Protein AF-A0A975SYC5-F1 (afdb_monomer)

pLDDT: mean 71.33, std 22.9, range [28.77, 97.5]

Sequence (178 aa):
MTTTADPGFEPDTDVSGLRDLDRSAVLDAVVTARRTADRQEARLLAAAVAWVDLHPVTEQTPAAVFGAGTRPGPLGHGLALDGEVPLAGPGTPGIAQYAVEELAAALDLSFAAGLRLVGEAVELCFRLPRLWRWSKTAGCRPGRPARSPAPPPDWAPCRWRSWTGTSRWPADTTGFRR

Mean predicted aligned error: 13.83 Å

Structure (mmCIF, N/CA/C/O backbone):
data_AF-A0A975SYC5-F1
#
_entry.id   AF-A0A975SYC5-F1
#
loop_
_atom_site.group_PDB
_atom_site.id
_atom_site.type_symbol
_atom_site.label_atom_id
_atom_site.label_alt_id
_atom_site.label_comp_id
_atom_site.label_asym_id
_atom_site.label_entity_id
_atom_site.label_seq_id
_atom_site.pdbx_PDB_ins_code
_atom_site.Cartn_x
_atom_site.Cartn_y
_atom_site.Cartn_z
_atom_site.occupancy
_atom_site.B_iso_or_equiv
_atom_site.auth_seq_id
_atom_site.auth_comp_id
_atom_site.auth_asym_id
_atom_site.auth_atom_id
_atom_site.pdbx_PDB_model_num
ATOM 1 N N . MET A 1 1 ? -23.466 20.603 -22.525 1.00 48.09 1 MET A N 1
ATOM 2 C CA . MET A 1 1 ? -22.387 19.788 -21.933 1.00 48.09 1 MET A CA 1
ATOM 3 C C . MET A 1 1 ? -22.833 19.484 -20.514 1.00 48.09 1 MET A C 1
ATOM 5 O O . MET A 1 1 ? -22.811 20.371 -19.674 1.00 48.09 1 MET A O 1
ATOM 9 N N . THR A 1 2 ? -23.462 18.329 -20.318 1.00 43.09 2 THR A N 1
ATOM 10 C CA . THR A 1 2 ? -24.243 18.027 -19.112 1.00 43.09 2 THR A CA 1
ATOM 11 C C . THR A 1 2 ? -23.301 17.517 -18.026 1.00 43.09 2 THR A C 1
ATOM 13 O O . THR A 1 2 ? -22.769 16.417 -18.143 1.00 43.09 2 THR A O 1
ATOM 16 N N . THR A 1 3 ? -23.064 18.340 -17.004 1.00 47.50 3 THR A N 1
ATOM 17 C CA . THR A 1 3 ? -22.370 17.955 -15.770 1.00 47.50 3 THR A CA 1
ATOM 18 C C . THR A 1 3 ? -23.145 16.820 -15.110 1.00 47.50 3 THR A C 1
ATOM 20 O O . THR A 1 3 ? -24.261 17.015 -14.633 1.00 47.50 3 THR A O 1
ATOM 23 N N . THR A 1 4 ? -22.564 15.623 -15.125 1.00 53.81 4 THR A N 1
ATOM 24 C CA . THR A 1 4 ? -22.998 14.517 -14.271 1.00 53.81 4 THR A CA 1
ATOM 25 C C . THR A 1 4 ? -22.516 14.846 -12.867 1.00 53.81 4 THR A C 1
ATOM 27 O O . THR A 1 4 ? -21.316 14.996 -12.652 1.00 53.81 4 THR A O 1
ATOM 30 N N . ALA A 1 5 ? -23.458 15.049 -11.947 1.00 48.75 5 ALA A N 1
ATOM 31 C CA . ALA A 1 5 ? -23.166 15.202 -10.533 1.00 48.75 5 ALA A CA 1
ATOM 32 C C . ALA A 1 5 ? -22.498 13.916 -10.028 1.00 48.75 5 ALA A C 1
ATOM 34 O O . ALA A 1 5 ? -23.054 12.828 -10.178 1.00 48.75 5 ALA A O 1
ATOM 35 N N . ASP A 1 6 ? -21.299 14.065 -9.475 1.00 52.50 6 ASP A N 1
ATOM 36 C CA . ASP A 1 6 ? -20.604 13.023 -8.730 1.00 52.50 6 ASP A CA 1
ATOM 37 C C . ASP A 1 6 ? -21.474 12.650 -7.514 1.00 52.50 6 ASP A C 1
ATOM 39 O O . ASP A 1 6 ? -21.865 13.555 -6.764 1.00 52.50 6 ASP A O 1
ATOM 43 N N . PRO A 1 7 ? -21.890 11.381 -7.334 1.00 48.88 7 PRO A N 1
ATOM 44 C CA . PRO A 1 7 ? -22.619 10.986 -6.140 1.00 48.88 7 PRO A CA 1
ATOM 45 C C . PRO A 1 7 ? -21.679 11.170 -4.952 1.00 48.88 7 PRO A C 1
ATOM 47 O O . PRO A 1 7 ? -20.704 10.437 -4.804 1.00 48.88 7 PRO A O 1
ATOM 50 N N . GLY A 1 8 ? -21.964 12.192 -4.145 1.00 40.69 8 GLY A N 1
ATOM 51 C CA . GLY A 1 8 ? -21.164 12.568 -2.992 1.00 40.69 8 GLY A CA 1
ATOM 52 C C . GLY A 1 8 ? -20.755 11.345 -2.179 1.00 40.69 8 GLY A C 1
ATOM 53 O O . GLY A 1 8 ? -21.590 10.546 -1.759 1.00 40.69 8 GLY A O 1
ATOM 54 N N . PHE A 1 9 ? -19.449 11.212 -1.971 1.00 50.75 9 PHE A N 1
ATOM 55 C CA . PHE A 1 9 ? -18.891 10.385 -0.919 1.00 50.75 9 PHE A CA 1
ATOM 56 C C . PHE A 1 9 ? -19.413 10.945 0.408 1.00 50.75 9 PHE A C 1
ATOM 58 O O . PHE A 1 9 ? -18.844 11.889 0.949 1.00 50.75 9 PHE A O 1
ATOM 65 N N . GLU A 1 10 ? -20.542 10.436 0.901 1.00 45.94 10 GLU A N 1
ATOM 66 C CA . GLU A 1 10 ? -20.917 10.651 2.294 1.00 45.94 10 GLU A CA 1
ATOM 67 C C . GLU A 1 10 ? -19.973 9.787 3.131 1.00 45.94 10 GLU A C 1
ATOM 69 O O . GLU A 1 10 ? -20.032 8.556 3.039 1.00 45.94 10 GLU A O 1
ATOM 74 N N . PRO A 1 11 ? -19.039 10.383 3.893 1.00 55.59 11 PRO A N 1
ATOM 75 C CA . PRO A 1 11 ? -18.194 9.587 4.754 1.00 55.59 11 PRO A CA 1
ATOM 76 C C . PRO A 1 11 ? -19.094 8.936 5.808 1.00 55.59 11 PRO A C 1
ATOM 78 O O . PRO A 1 11 ? -19.774 9.626 6.568 1.00 55.59 11 PRO A O 1
ATOM 81 N N . ASP A 1 12 ? -19.079 7.602 5.851 1.00 58.16 12 ASP A N 1
ATOM 82 C CA . ASP A 1 12 ? -19.674 6.769 6.904 1.00 58.16 12 ASP A CA 1
ATOM 83 C C . ASP A 1 12 ? -18.887 6.960 8.216 1.00 58.16 12 ASP A C 1
ATOM 85 O O . ASP A 1 12 ? -18.182 6.087 8.720 1.00 58.16 12 ASP A O 1
ATOM 89 N N . THR A 1 13 ? -18.897 8.193 8.711 1.00 65.62 13 THR A N 1
ATOM 90 C CA . THR A 1 13 ? -18.245 8.647 9.935 1.00 65.62 13 THR A CA 1
ATOM 91 C C . THR A 1 13 ? -19.278 9.334 10.810 1.00 65.62 13 THR A C 1
ATOM 93 O O . THR A 1 13 ? -19.062 10.455 11.273 1.00 65.62 13 THR A O 1
ATOM 96 N N . ASP A 1 14 ? -20.422 8.689 11.041 1.00 71.88 14 ASP A N 1
ATOM 97 C CA . ASP A 1 14 ? -21.300 9.149 12.110 1.00 71.88 14 ASP A CA 1
ATOM 98 C C . ASP A 1 14 ? -20.658 8.826 13.467 1.00 71.88 14 ASP A C 1
ATOM 100 O O . ASP A 1 14 ? -20.726 7.719 13.999 1.00 71.88 14 ASP A O 1
ATOM 104 N N . VAL A 1 15 ? -19.972 9.826 14.012 1.00 77.00 15 VAL A N 1
ATOM 105 C CA . VAL A 1 15 ? -19.323 9.783 15.327 1.00 77.00 15 VAL A CA 1
ATOM 106 C C . VAL A 1 15 ? -20.244 10.268 16.448 1.00 77.00 15 VAL A C 1
ATOM 108 O O . VAL A 1 15 ? -19.851 10.243 17.616 1.00 77.00 15 VAL A O 1
ATOM 111 N N . SER A 1 16 ? -21.459 10.717 16.120 1.00 75.62 16 SER A N 1
ATOM 112 C CA . SER A 1 16 ? -22.377 11.384 17.052 1.00 75.62 16 SER A CA 1
ATOM 113 C C . SER A 1 16 ? -22.831 10.442 18.169 1.00 75.62 16 SER A C 1
ATOM 115 O O . SER A 1 16 ? -22.841 10.834 19.335 1.00 75.62 16 SER A O 1
ATOM 117 N N . GLY A 1 17 ? -23.080 9.169 17.840 1.00 81.00 17 GLY A N 1
ATOM 118 C CA . GLY A 1 17 ? -23.485 8.136 18.800 1.00 81.00 17 GLY A CA 1
ATOM 119 C C . GLY A 1 17 ? -22.399 7.702 19.793 1.00 81.00 17 GLY A C 1
ATOM 120 O O . GLY A 1 17 ? -22.707 7.025 20.768 1.00 81.00 17 GLY A O 1
ATOM 121 N N . LEU A 1 18 ? -21.130 8.095 19.605 1.00 88.06 18 LEU A N 1
ATOM 122 C CA . LEU A 1 18 ? -20.044 7.707 20.519 1.00 88.06 18 LEU A CA 1
ATOM 123 C C . LEU A 1 18 ? -20.141 8.391 21.888 1.00 88.06 18 LEU A C 1
ATOM 125 O O . LEU A 1 18 ? -19.624 7.856 22.867 1.00 88.06 18 LEU A O 1
ATOM 129 N N . ARG A 1 19 ? -20.769 9.574 21.966 1.00 87.31 19 ARG A N 1
ATOM 130 C CA . ARG A 1 19 ? -20.880 10.350 23.215 1.00 87.31 19 ARG A CA 1
ATOM 131 C C . ARG A 1 19 ? -21.875 9.753 24.211 1.00 87.31 19 ARG A C 1
ATOM 133 O O . ARG A 1 19 ? -21.747 10.024 25.401 1.00 87.31 19 ARG A O 1
ATOM 140 N N . ASP A 1 20 ? -22.801 8.931 23.726 1.00 91.50 20 ASP A N 1
ATOM 141 C CA . ASP A 1 20 ? -23.848 8.294 24.531 1.00 91.50 20 ASP A CA 1
ATOM 142 C C . ASP A 1 20 ? -23.430 6.905 25.053 1.00 91.50 20 ASP A C 1
ATOM 144 O O . ASP A 1 20 ? -24.138 6.292 25.853 1.00 91.50 20 ASP A O 1
ATOM 148 N N . LEU A 1 21 ? -22.271 6.400 24.615 1.00 92.56 21 LEU A N 1
ATOM 149 C CA . LEU A 1 21 ? -21.720 5.115 25.039 1.00 92.56 21 LEU A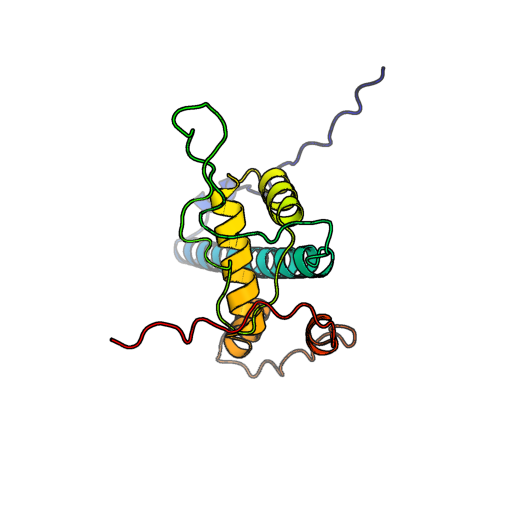 CA 1
ATOM 150 C C . LEU A 1 21 ? -21.055 5.202 26.419 1.00 92.56 21 LEU A C 1
ATOM 152 O O . LEU A 1 21 ? -20.458 6.211 26.798 1.00 92.56 21 LEU A O 1
ATOM 156 N N . ASP A 1 22 ? -21.078 4.090 27.156 1.00 94.88 22 ASP A N 1
ATOM 157 C CA . ASP A 1 22 ? -20.269 3.959 28.365 1.00 94.88 22 ASP A CA 1
ATOM 158 C C . ASP A 1 22 ? -18.761 3.852 28.050 1.00 94.88 22 ASP A C 1
ATOM 160 O O . ASP A 1 22 ? -18.332 3.636 26.913 1.00 94.88 22 ASP A O 1
ATOM 164 N N . ARG A 1 23 ? -17.921 3.975 29.086 1.00 95.50 23 ARG A N 1
ATOM 165 C CA . ARG A 1 23 ? -16.454 3.958 28.945 1.00 95.50 23 ARG A CA 1
ATOM 166 C C . ARG A 1 23 ? -15.925 2.688 28.267 1.00 95.50 23 ARG A C 1
ATOM 168 O O . ARG A 1 23 ? -14.968 2.779 27.500 1.00 95.50 23 ARG A O 1
ATOM 175 N N . SER A 1 24 ? -16.481 1.519 28.585 1.00 95.81 24 SER A N 1
ATOM 176 C CA . SER A 1 24 ? -16.013 0.253 28.012 1.00 95.81 24 SER A CA 1
ATOM 177 C C . SER A 1 24 ? -16.391 0.173 26.539 1.00 95.81 24 SER A C 1
ATOM 179 O O . SER A 1 24 ? -15.547 -0.147 25.705 1.00 95.81 24 SER A O 1
ATOM 181 N N . ALA A 1 25 ? -17.627 0.549 26.214 1.00 93.12 25 ALA A N 1
ATOM 182 C CA . ALA A 1 25 ? -18.134 0.573 24.852 1.00 93.12 25 ALA A CA 1
ATOM 183 C C . ALA A 1 25 ? -17.348 1.548 23.956 1.00 93.12 25 ALA A C 1
ATOM 185 O O . ALA A 1 25 ? -17.020 1.201 22.822 1.00 93.12 25 ALA A O 1
ATOM 186 N N . VAL A 1 26 ? -16.955 2.723 24.465 1.00 94.25 26 VAL A N 1
ATOM 187 C CA . VAL A 1 26 ? -16.074 3.651 23.728 1.00 94.25 26 VAL A CA 1
ATOM 188 C C . VAL A 1 26 ? -14.705 3.021 23.446 1.00 94.25 26 VAL A C 1
ATOM 190 O O . VAL A 1 26 ? -14.199 3.126 22.328 1.00 94.25 26 VAL A O 1
ATOM 193 N N . LEU A 1 27 ? -14.093 2.341 24.422 1.00 95.69 27 LEU A N 1
ATOM 194 C CA . LEU A 1 27 ? -12.804 1.670 24.209 1.00 95.69 27 LEU A CA 1
ATOM 195 C C . LEU A 1 27 ? -12.907 0.534 23.181 1.00 95.69 27 LEU A C 1
ATOM 197 O O . LEU A 1 27 ? -12.037 0.411 22.314 1.00 95.69 27 LEU A O 1
ATOM 201 N N . ASP A 1 28 ? -13.978 -0.255 23.228 1.00 93.88 28 ASP A N 1
ATOM 202 C CA . ASP A 1 28 ? -14.237 -1.310 22.247 1.00 93.88 28 ASP A CA 1
ATOM 203 C C . ASP A 1 28 ? -14.459 -0.739 20.839 1.00 93.88 28 ASP A C 1
ATOM 205 O O . ASP A 1 28 ? -13.937 -1.285 19.856 1.00 93.88 28 ASP A O 1
ATOM 209 N N . ALA A 1 29 ? -15.155 0.398 20.732 1.00 90.00 29 ALA A N 1
ATOM 210 C CA . ALA A 1 29 ? -15.334 1.123 19.478 1.00 90.00 29 ALA A CA 1
ATOM 211 C C . ALA A 1 29 ? -13.990 1.607 18.909 1.00 90.00 29 ALA A C 1
ATOM 213 O O . ALA A 1 29 ? -13.699 1.358 17.738 1.00 90.00 29 ALA A O 1
ATOM 214 N N . VAL A 1 30 ? -13.116 2.198 19.735 1.00 93.56 30 VAL A N 1
ATOM 215 C CA . VAL A 1 30 ? -11.769 2.640 19.319 1.00 93.56 30 VAL A CA 1
ATOM 216 C C . VAL A 1 30 ? -10.922 1.466 18.820 1.00 93.56 30 VAL A C 1
ATOM 218 O O . VAL A 1 30 ? -10.304 1.549 17.756 1.00 93.56 30 VAL A O 1
ATOM 221 N N . VAL A 1 31 ? -10.909 0.341 19.542 1.00 92.62 31 VAL A N 1
ATOM 222 C CA . VAL A 1 31 ? -10.162 -0.860 19.129 1.00 92.62 31 VAL A CA 1
ATOM 223 C C . VAL A 1 31 ? -10.709 -1.422 17.814 1.00 92.62 31 VAL A C 1
ATOM 225 O O . VAL A 1 31 ? -9.937 -1.858 16.956 1.00 92.62 31 VAL A O 1
ATOM 228 N N . THR A 1 32 ? -12.029 -1.407 17.633 1.00 90.38 32 THR A N 1
ATOM 229 C CA . THR A 1 32 ? -12.691 -1.882 16.411 1.00 90.38 32 THR A CA 1
ATOM 230 C C . THR A 1 32 ? -12.387 -0.984 15.217 1.00 90.38 32 THR A C 1
ATOM 232 O O . THR A 1 32 ? -12.024 -1.493 14.149 1.00 90.38 32 THR A O 1
ATOM 235 N N . ALA A 1 33 ? -12.456 0.335 15.402 1.00 90.00 33 ALA A N 1
ATOM 236 C CA . ALA A 1 33 ? -12.094 1.321 14.391 1.00 90.00 33 ALA A CA 1
ATOM 237 C C . ALA A 1 33 ? -10.630 1.152 13.969 1.00 90.00 33 ALA A C 1
ATOM 239 O O . ALA A 1 33 ? -10.349 1.013 12.779 1.00 90.00 33 ALA A O 1
ATOM 240 N N . ARG A 1 34 ? -9.703 1.024 14.932 1.00 92.31 34 ARG A N 1
ATOM 241 C CA . ARG A 1 34 ? -8.278 0.831 14.629 1.00 92.31 34 ARG A CA 1
ATOM 242 C C . ARG A 1 34 ? -8.022 -0.438 13.821 1.00 92.31 34 ARG A C 1
ATOM 244 O O . ARG A 1 34 ? -7.375 -0.375 12.784 1.00 92.31 34 ARG A O 1
ATOM 251 N N . ARG A 1 35 ? -8.593 -1.576 14.231 1.00 87.94 35 ARG A N 1
ATOM 252 C CA . ARG A 1 35 ? -8.450 -2.832 13.471 1.00 87.94 35 ARG A CA 1
ATOM 253 C C . ARG A 1 35 ? -9.034 -2.730 12.067 1.00 87.94 35 ARG A C 1
ATOM 255 O O . ARG A 1 35 ? -8.605 -3.458 11.177 1.00 87.94 35 ARG A O 1
ATOM 262 N N . THR A 1 36 ? -10.073 -1.921 11.887 1.00 87.25 36 THR A N 1
ATOM 263 C CA . THR A 1 36 ? -10.683 -1.697 10.576 1.00 87.25 36 THR A CA 1
ATOM 264 C C . THR A 1 36 ? -9.766 -0.858 9.700 1.00 87.25 36 THR A C 1
ATOM 266 O O . THR A 1 36 ? -9.499 -1.286 8.581 1.00 87.25 36 THR A O 1
ATOM 269 N N . ALA A 1 37 ? -9.199 0.227 10.230 1.00 88.62 37 ALA A N 1
ATOM 270 C CA . ALA A 1 37 ? -8.180 1.019 9.547 1.00 88.62 37 ALA A CA 1
ATOM 271 C C . ALA A 1 37 ? -6.971 0.159 9.139 1.00 88.62 37 ALA A C 1
ATOM 273 O O . ALA A 1 37 ? -6.639 0.117 7.959 1.00 88.62 37 ALA A O 1
ATOM 274 N N . ASP A 1 38 ? -6.413 -0.640 10.059 1.00 87.44 38 ASP A N 1
ATOM 275 C CA . ASP A 1 38 ? -5.270 -1.523 9.773 1.00 87.44 38 ASP A CA 1
ATOM 276 C C . ASP A 1 38 ? -5.568 -2.506 8.617 1.00 87.44 38 ASP A C 1
ATOM 278 O O . ASP A 1 38 ? -4.710 -2.784 7.779 1.00 87.44 38 ASP A O 1
ATOM 282 N N . ARG A 1 39 ? -6.803 -3.033 8.531 1.00 85.00 39 ARG A N 1
ATOM 283 C CA . ARG A 1 39 ? -7.215 -3.917 7.423 1.00 85.00 39 ARG A CA 1
ATOM 284 C C . ARG A 1 39 ? -7.328 -3.177 6.094 1.00 85.00 39 ARG A C 1
ATOM 286 O O . ARG A 1 39 ? -7.005 -3.768 5.065 1.00 85.00 39 ARG A O 1
ATOM 293 N N . GLN A 1 40 ? -7.826 -1.942 6.092 1.00 91.06 40 GLN A N 1
ATOM 294 C CA . GLN A 1 40 ? -7.914 -1.150 4.862 1.00 91.06 40 GLN A CA 1
ATOM 295 C C . GLN A 1 40 ? -6.529 -0.721 4.385 1.00 91.06 40 GLN A C 1
ATOM 297 O O . GLN A 1 40 ? -6.246 -0.806 3.197 1.00 91.06 40 GLN A O 1
ATOM 302 N N . GLU A 1 41 ? -5.633 -0.377 5.303 1.00 90.62 41 GLU A N 1
ATOM 303 C CA . GLU A 1 41 ? -4.252 -0.042 4.971 1.00 90.62 41 GLU A CA 1
ATOM 304 C C . GLU A 1 41 ? -3.499 -1.254 4.401 1.00 90.62 41 GLU A C 1
ATOM 306 O O . GLU A 1 41 ? -2.848 -1.156 3.362 1.00 90.62 41 GLU A O 1
ATOM 311 N N . ALA A 1 42 ? -3.695 -2.449 4.970 1.00 89.06 42 ALA A N 1
ATOM 312 C CA . ALA A 1 42 ? -3.167 -3.683 4.386 1.00 89.06 42 ALA A CA 1
ATOM 313 C C . ALA A 1 42 ? -3.725 -3.972 2.977 1.00 89.06 42 ALA A C 1
ATOM 315 O O . ALA A 1 42 ? -3.002 -4.487 2.120 1.00 89.06 42 ALA A O 1
ATOM 316 N N . ARG A 1 43 ? -5.000 -3.645 2.717 1.00 90.19 43 ARG A N 1
ATOM 317 C CA . ARG A 1 43 ? -5.601 -3.750 1.375 1.00 90.19 43 ARG A CA 1
ATOM 318 C C . ARG A 1 43 ? -5.015 -2.726 0.411 1.00 90.19 43 ARG A C 1
ATOM 320 O O . ARG A 1 43 ? -4.759 -3.091 -0.730 1.00 90.19 43 ARG A O 1
ATOM 327 N N . LEU A 1 44 ? -4.765 -1.501 0.866 1.00 93.31 44 LEU A N 1
ATOM 328 C CA . LEU A 1 44 ? -4.121 -0.457 0.073 1.00 93.31 44 LEU A CA 1
ATOM 329 C C . LEU A 1 44 ? -2.715 -0.893 -0.346 1.00 93.31 44 LEU A C 1
ATOM 331 O O . LEU A 1 44 ? -2.398 -0.845 -1.530 1.00 93.31 44 LEU A O 1
ATOM 335 N N . LEU A 1 45 ? -1.908 -1.422 0.580 1.00 93.12 45 LEU A N 1
ATOM 336 C CA . LEU A 1 45 ? -0.588 -1.972 0.251 1.00 93.12 45 LEU A CA 1
ATOM 337 C C . LEU A 1 45 ? -0.682 -3.116 -0.771 1.00 93.12 45 LEU A C 1
ATOM 339 O O . LEU A 1 45 ? 0.120 -3.187 -1.700 1.00 93.12 45 LEU A O 1
ATOM 343 N N . ALA A 1 46 ? -1.668 -4.009 -0.635 1.00 90.44 46 ALA A N 1
ATOM 344 C CA . ALA A 1 46 ? -1.898 -5.083 -1.603 1.00 90.44 46 ALA A CA 1
ATOM 345 C C . ALA A 1 46 ? -2.311 -4.554 -2.986 1.00 90.44 46 ALA A C 1
ATOM 347 O O . ALA A 1 46 ? -1.828 -5.065 -3.996 1.00 90.44 46 ALA A O 1
ATOM 348 N N . ALA A 1 47 ? -3.157 -3.523 -3.034 1.00 92.50 47 ALA A N 1
ATOM 349 C CA . ALA A 1 47 ? -3.559 -2.860 -4.269 1.00 92.50 47 ALA A CA 1
ATOM 350 C C . ALA A 1 47 ? -2.381 -2.133 -4.934 1.00 92.50 47 ALA A C 1
ATOM 352 O O . ALA A 1 47 ? -2.218 -2.242 -6.143 1.00 92.50 47 ALA A O 1
ATOM 353 N N . ALA A 1 48 ? -1.515 -1.474 -4.159 1.00 94.38 48 ALA A N 1
ATOM 354 C CA . ALA A 1 48 ? -0.307 -0.830 -4.670 1.00 94.38 48 ALA A CA 1
ATOM 355 C C . ALA A 1 48 ? 0.660 -1.844 -5.305 1.00 94.38 48 ALA A C 1
ATOM 357 O O . ALA A 1 48 ? 1.164 -1.606 -6.400 1.00 94.38 48 ALA A O 1
ATOM 358 N N . VAL A 1 49 ? 0.872 -3.007 -4.673 1.00 92.75 49 VAL A N 1
ATOM 359 C CA . VAL A 1 49 ? 1.669 -4.094 -5.276 1.00 92.75 49 VAL A CA 1
ATOM 360 C C . VAL A 1 49 ? 1.013 -4.597 -6.561 1.00 92.75 49 VAL A C 1
ATOM 362 O O . VAL A 1 49 ? 1.690 -4.723 -7.573 1.00 92.75 49 VAL A O 1
ATOM 365 N N . ALA A 1 50 ? -0.301 -4.833 -6.557 1.00 91.44 50 ALA A N 1
ATOM 366 C CA . ALA A 1 50 ? -1.014 -5.271 -7.756 1.00 91.44 50 ALA A CA 1
ATOM 367 C C . ALA A 1 50 ? -0.934 -4.241 -8.897 1.00 91.44 50 ALA A C 1
ATOM 369 O O . ALA A 1 50 ? -0.776 -4.622 -10.052 1.00 91.44 50 ALA A O 1
ATOM 370 N N . TRP A 1 51 ? -1.001 -2.947 -8.580 1.00 93.94 51 TRP A N 1
ATOM 371 C CA . TRP A 1 51 ? -0.817 -1.866 -9.545 1.00 93.94 51 TRP A CA 1
ATOM 372 C C . TRP A 1 51 ? 0.586 -1.891 -10.150 1.00 93.94 51 TRP A C 1
ATOM 374 O O . TRP A 1 51 ? 0.742 -1.874 -11.366 1.00 93.94 51 TRP A O 1
ATOM 384 N N . VAL A 1 52 ? 1.614 -1.993 -9.314 1.00 91.69 52 VAL A N 1
ATOM 385 C CA . VAL A 1 52 ? 3.011 -2.063 -9.754 1.00 91.69 52 VAL A CA 1
ATOM 386 C C . VAL A 1 52 ? 3.288 -3.315 -10.593 1.00 91.69 52 VAL A C 1
ATOM 388 O O . VAL A 1 52 ? 4.019 -3.236 -11.578 1.00 91.69 52 VAL A O 1
ATOM 391 N N . ASP A 1 53 ? 2.662 -4.449 -10.269 1.00 88.75 53 ASP A N 1
ATOM 392 C CA . ASP A 1 53 ? 2.762 -5.694 -11.042 1.00 88.75 53 ASP A CA 1
ATOM 393 C C . ASP A 1 53 ? 2.290 -5.536 -12.501 1.00 88.75 53 ASP A C 1
ATOM 395 O O . ASP A 1 53 ? 2.750 -6.270 -13.380 1.00 88.75 53 ASP A O 1
ATOM 399 N N . LEU A 1 54 ? 1.387 -4.587 -12.768 1.00 90.31 54 LEU A N 1
ATOM 400 C CA . LEU A 1 54 ? 0.893 -4.276 -14.113 1.00 90.31 54 LEU A CA 1
ATOM 401 C C . LEU A 1 54 ? 1.834 -3.354 -14.902 1.00 90.31 54 LEU A C 1
ATOM 403 O O . LEU A 1 54 ? 1.699 -3.264 -16.121 1.00 90.31 54 LEU A O 1
ATOM 407 N N . HIS A 1 55 ? 2.797 -2.709 -14.238 1.00 90.38 55 HIS A N 1
ATOM 408 C CA . HIS A 1 55 ? 3.647 -1.672 -14.826 1.00 90.38 55 HIS A CA 1
ATOM 409 C C . HIS A 1 55 ? 5.146 -1.969 -14.628 1.00 90.38 55 HIS A C 1
ATOM 411 O O . HIS A 1 55 ? 5.858 -1.219 -13.945 1.00 90.38 55 HIS A O 1
ATOM 417 N N . PRO A 1 56 ? 5.654 -3.070 -15.219 1.00 87.31 56 PRO A N 1
ATOM 418 C CA . PRO A 1 56 ? 7.070 -3.397 -15.156 1.00 87.31 56 PRO A CA 1
ATOM 419 C C . PRO A 1 56 ? 7.909 -2.377 -15.934 1.00 87.31 56 PRO A C 1
ATOM 421 O O . PRO A 1 56 ? 7.447 -1.754 -16.891 1.00 87.31 56 PRO A O 1
ATOM 424 N N . VAL A 1 57 ? 9.182 -2.261 -15.557 1.00 87.56 57 VAL A N 1
ATOM 425 C CA . VAL A 1 57 ? 10.166 -1.498 -16.334 1.00 87.56 57 VAL A CA 1
ATOM 426 C C . VAL A 1 57 ? 10.397 -2.166 -17.690 1.00 87.56 57 VAL A C 1
ATOM 428 O O . VAL A 1 57 ? 10.737 -3.346 -17.774 1.00 87.56 57 VAL A O 1
ATOM 431 N N . THR A 1 58 ? 10.240 -1.377 -18.745 1.00 84.25 58 THR A N 1
ATOM 432 C CA . THR A 1 58 ? 10.558 -1.695 -20.141 1.00 84.25 58 THR A CA 1
ATOM 433 C C . THR A 1 58 ? 11.681 -0.792 -20.653 1.00 84.25 58 THR A C 1
ATOM 435 O O . THR A 1 58 ? 12.035 0.189 -20.003 1.00 84.25 58 THR A O 1
ATOM 438 N N . GLU A 1 59 ? 12.220 -1.080 -21.838 1.00 79.00 59 GLU A N 1
ATOM 439 C CA . GLU A 1 59 ? 13.254 -0.246 -22.472 1.00 79.00 59 GLU A CA 1
ATOM 440 C C . GLU A 1 59 ? 12.794 1.202 -22.709 1.00 79.00 59 GLU A C 1
ATOM 442 O O . GLU A 1 59 ? 13.611 2.119 -22.692 1.00 79.00 59 GLU A O 1
ATOM 447 N N . GLN A 1 60 ? 11.489 1.421 -22.904 1.00 82.69 60 GLN A N 1
ATOM 448 C CA . GLN A 1 60 ? 10.922 2.751 -23.139 1.00 82.69 60 GLN A CA 1
ATOM 449 C C . GLN A 1 60 ? 10.541 3.497 -21.854 1.00 82.69 60 GLN A C 1
ATOM 451 O O . GLN A 1 60 ? 10.145 4.659 -21.922 1.00 82.69 60 GLN A O 1
ATOM 456 N N . THR A 1 61 ? 10.606 2.847 -20.689 1.00 79.94 61 THR A N 1
ATOM 457 C CA . THR A 1 61 ? 10.067 3.400 -19.439 1.00 79.94 61 THR A CA 1
ATOM 458 C C . THR A 1 61 ? 11.138 3.384 -18.354 1.00 79.94 61 THR A C 1
ATOM 460 O O . THR A 1 61 ? 11.518 2.294 -17.919 1.00 79.94 61 THR A O 1
ATOM 463 N N . PRO A 1 62 ? 11.610 4.546 -17.874 1.00 85.88 62 PRO A N 1
ATOM 464 C CA . PRO A 1 62 ? 12.622 4.582 -16.829 1.00 85.88 62 PRO A CA 1
ATOM 465 C C . PRO A 1 62 ? 12.105 3.956 -15.530 1.00 85.88 62 PRO A C 1
ATOM 467 O O . PRO A 1 62 ? 10.905 3.985 -15.226 1.00 85.88 62 PRO A O 1
ATOM 470 N N . ALA A 1 63 ? 13.028 3.379 -14.761 1.00 87.75 63 ALA A N 1
ATOM 471 C CA . ALA A 1 63 ? 12.729 2.863 -13.436 1.00 87.75 63 ALA A CA 1
ATOM 472 C C . ALA A 1 63 ? 12.504 4.016 -12.450 1.00 87.75 63 ALA A C 1
ATOM 474 O O . ALA A 1 63 ? 13.224 5.009 -12.453 1.00 87.75 63 ALA A O 1
ATOM 475 N N . ALA A 1 64 ? 11.528 3.854 -11.568 1.00 89.06 64 ALA A N 1
ATOM 476 C CA . ALA A 1 64 ? 11.340 4.708 -10.417 1.00 89.06 64 ALA A CA 1
ATOM 477 C C . ALA A 1 64 ? 12.509 4.508 -9.439 1.00 89.06 64 ALA A C 1
ATOM 479 O O . ALA A 1 64 ? 12.848 3.374 -9.086 1.00 89.06 64 ALA A O 1
ATOM 480 N N . VAL A 1 65 ? 13.103 5.609 -8.984 1.00 87.31 65 VAL A N 1
ATOM 481 C CA . VAL A 1 65 ? 14.229 5.622 -8.042 1.00 87.31 65 VAL A CA 1
ATOM 482 C C . VAL A 1 65 ? 14.054 6.756 -7.035 1.00 87.31 65 VAL A C 1
ATOM 484 O O . VAL A 1 65 ? 13.483 7.807 -7.337 1.00 87.31 65 VAL A O 1
ATOM 487 N N . PHE A 1 66 ? 14.558 6.568 -5.818 1.00 81.88 66 PHE A N 1
ATOM 488 C CA . PHE A 1 66 ? 14.752 7.682 -4.899 1.00 81.88 66 PHE A CA 1
ATOM 489 C C . PHE A 1 66 ? 15.864 8.584 -5.434 1.00 81.88 66 PHE A C 1
ATOM 491 O O . PHE A 1 66 ? 16.877 8.104 -5.940 1.00 81.88 66 PHE A O 1
ATOM 498 N N . GLY A 1 67 ? 15.668 9.897 -5.317 1.00 68.31 67 GLY A N 1
ATOM 499 C CA . GLY A 1 67 ? 16.584 10.867 -5.917 1.00 68.31 67 GLY A CA 1
ATOM 500 C C . GLY A 1 67 ? 16.289 11.178 -7.385 1.00 68.31 67 GLY A C 1
ATOM 501 O O . GLY A 1 67 ? 17.026 11.970 -7.962 1.00 68.31 67 GLY A O 1
ATOM 502 N N . ALA A 1 68 ? 15.173 10.682 -7.947 1.00 60.50 68 ALA A N 1
ATOM 503 C CA . ALA A 1 68 ? 14.605 11.104 -9.240 1.00 60.50 68 ALA A CA 1
ATOM 504 C C . ALA A 1 68 ? 14.123 12.579 -9.259 1.00 60.50 68 ALA A C 1
ATOM 506 O O . ALA A 1 68 ? 13.169 12.939 -9.942 1.00 60.50 68 ALA A O 1
ATOM 507 N N . GLY A 1 69 ? 14.751 13.443 -8.460 1.00 52.50 69 GLY A N 1
ATOM 508 C CA . GLY A 1 69 ? 14.567 14.880 -8.475 1.00 52.50 69 GLY A CA 1
ATOM 509 C C . GLY A 1 69 ? 15.671 15.507 -9.306 1.00 52.50 69 GLY A C 1
ATOM 510 O O . GLY A 1 69 ? 16.833 15.524 -8.907 1.00 52.50 69 GLY A O 1
ATOM 511 N N . THR A 1 70 ? 15.308 16.077 -10.444 1.00 51.69 70 THR A N 1
ATOM 512 C CA . THR A 1 70 ? 16.192 16.969 -11.177 1.00 51.69 70 THR A CA 1
ATOM 513 C C . THR A 1 70 ? 16.338 18.267 -10.387 1.00 51.69 70 THR A C 1
ATOM 515 O O . THR A 1 70 ? 15.437 19.105 -10.358 1.00 51.69 70 THR A O 1
ATOM 518 N N . ARG A 1 71 ? 17.482 18.474 -9.724 1.00 48.59 71 ARG A N 1
ATOM 519 C CA . ARG A 1 71 ? 17.828 19.828 -9.269 1.00 48.59 71 ARG A CA 1
ATOM 520 C C . ARG A 1 71 ? 18.102 20.669 -10.523 1.00 48.59 71 ARG A C 1
ATOM 522 O O . ARG A 1 71 ? 18.792 20.164 -11.413 1.00 48.59 71 ARG A O 1
ATOM 529 N N . PRO A 1 72 ? 17.632 21.931 -10.608 1.00 49.81 72 PRO A N 1
ATOM 530 C CA . PRO A 1 72 ? 18.019 22.815 -11.698 1.00 49.81 72 PRO A CA 1
ATOM 531 C C . PRO A 1 72 ? 19.544 22.870 -11.781 1.00 49.81 72 PRO A C 1
ATOM 533 O O . PRO A 1 72 ? 20.214 23.316 -10.842 1.00 49.81 72 PRO A O 1
ATOM 536 N N . GLY A 1 73 ? 20.096 22.365 -12.883 1.00 57.69 73 GLY A N 1
ATOM 537 C CA . GLY A 1 73 ? 21.491 22.585 -13.208 1.00 57.69 73 GLY A CA 1
ATOM 538 C C . GLY A 1 73 ? 21.730 24.069 -13.496 1.00 57.69 73 GLY A C 1
ATOM 539 O O . GLY A 1 73 ? 20.777 24.817 -13.736 1.00 57.69 73 GLY A O 1
ATOM 540 N N . PRO A 1 74 ? 22.993 24.519 -13.531 1.00 55.91 74 PRO A N 1
ATOM 541 C CA . PRO A 1 74 ? 23.348 25.910 -13.840 1.00 55.91 74 PRO A CA 1
ATOM 542 C C . PRO A 1 74 ? 22.822 26.412 -15.200 1.00 55.91 74 PRO A C 1
ATOM 544 O O . PRO A 1 74 ? 22.849 27.608 -15.463 1.00 55.91 74 PRO A O 1
ATOM 547 N N . LEU A 1 75 ? 22.319 25.511 -16.049 1.00 69.12 75 LEU A N 1
ATOM 548 C CA . LEU A 1 75 ? 21.782 25.782 -17.380 1.00 69.12 75 LEU A CA 1
ATOM 549 C C . LEU A 1 75 ? 20.301 25.368 -17.533 1.00 69.12 75 LEU A C 1
ATOM 551 O O . LEU A 1 75 ? 19.816 25.215 -18.651 1.00 69.12 75 LEU A O 1
ATOM 555 N N . GLY A 1 76 ? 19.574 25.145 -16.432 1.00 53.12 76 GLY A N 1
ATOM 556 C CA . GLY A 1 76 ? 18.130 24.864 -16.447 1.00 53.12 76 GLY A CA 1
ATOM 557 C C . GLY A 1 76 ? 17.728 23.457 -16.906 1.00 53.12 76 GLY A C 1
ATOM 558 O O . GLY A 1 76 ? 16.599 23.046 -16.655 1.00 53.12 76 GLY A O 1
ATOM 559 N N . HIS A 1 77 ? 18.638 22.677 -17.496 1.00 53.62 77 HIS A N 1
ATOM 560 C CA . HIS A 1 77 ? 18.476 21.229 -17.577 1.00 53.62 77 HIS A CA 1
ATOM 561 C C . HIS A 1 77 ? 18.754 20.625 -16.207 1.00 53.62 77 HIS A C 1
ATOM 563 O O . HIS A 1 77 ? 19.714 20.987 -15.520 1.00 53.62 77 HIS A O 1
ATOM 569 N N . GLY A 1 78 ? 17.870 19.737 -15.778 1.00 52.06 78 GLY A N 1
ATOM 570 C CA . GLY A 1 78 ? 18.035 19.102 -14.495 1.00 52.06 78 GLY A CA 1
ATOM 571 C C . GLY A 1 78 ? 19.215 18.134 -14.516 1.00 52.06 78 GLY A C 1
ATOM 572 O O . GLY A 1 78 ? 19.372 17.357 -15.455 1.00 52.06 78 GLY A O 1
ATOM 573 N N . LEU A 1 79 ? 20.053 18.204 -13.488 1.00 52.34 79 LEU A N 1
ATOM 574 C CA . LEU A 1 79 ? 21.143 17.253 -13.310 1.00 52.34 79 LEU A CA 1
ATOM 575 C C . LEU A 1 79 ? 20.587 16.011 -12.613 1.00 52.34 79 LEU A C 1
ATOM 577 O O . LEU A 1 79 ? 19.956 16.138 -11.559 1.00 52.34 79 LEU A O 1
ATOM 581 N N . ALA A 1 80 ? 20.819 14.834 -13.200 1.00 51.53 80 ALA A N 1
ATOM 582 C CA . ALA A 1 80 ? 20.689 13.579 -12.472 1.00 51.53 80 ALA A CA 1
ATOM 583 C C . ALA A 1 80 ? 21.668 13.637 -11.294 1.00 51.53 80 ALA A C 1
ATOM 585 O O . ALA A 1 80 ? 22.841 13.969 -11.473 1.00 51.53 80 ALA A O 1
ATOM 586 N N . LEU A 1 81 ? 21.171 13.417 -10.081 1.00 53.41 81 LEU A N 1
ATOM 587 C CA . LEU A 1 81 ? 22.031 13.361 -8.909 1.00 53.41 81 LEU A CA 1
ATOM 588 C C . LEU A 1 81 ? 22.795 12.036 -8.954 1.00 53.41 81 LEU A C 1
ATOM 590 O O . LEU A 1 81 ? 22.185 10.985 -9.147 1.00 53.41 81 LEU A O 1
ATOM 594 N N . ASP A 1 82 ? 24.112 12.079 -8.751 1.00 48.12 82 ASP A N 1
ATOM 595 C CA . ASP A 1 82 ? 24.905 10.878 -8.490 1.00 48.12 82 ASP A CA 1
ATOM 596 C C . ASP A 1 82 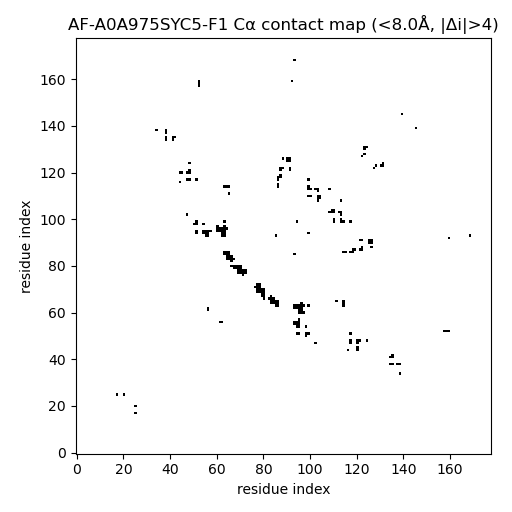? 24.321 10.184 -7.246 1.00 48.12 82 ASP A C 1
ATOM 598 O O . ASP A 1 82 ? 24.523 10.638 -6.119 1.00 48.12 82 ASP A O 1
ATOM 602 N N . GLY A 1 83 ? 23.523 9.131 -7.441 1.00 55.66 83 GLY A N 1
ATOM 603 C CA . GLY A 1 83 ? 22.846 8.443 -6.337 1.00 55.66 83 GLY A CA 1
ATOM 604 C C . GLY A 1 83 ? 21.390 8.067 -6.588 1.00 55.66 83 GLY A C 1
ATOM 605 O O . GLY A 1 83 ? 20.579 8.181 -5.671 1.00 55.66 83 GLY A O 1
ATOM 606 N N . GLU A 1 84 ? 21.041 7.608 -7.790 1.00 69.00 84 GLU A N 1
ATOM 607 C CA . GLU A 1 84 ? 19.754 6.947 -8.021 1.00 69.00 84 GLU A CA 1
ATOM 608 C C . GLU A 1 84 ? 19.676 5.673 -7.168 1.00 69.00 84 GLU A C 1
ATOM 610 O O . GLU A 1 84 ? 20.358 4.676 -7.423 1.00 69.00 84 GLU A O 1
ATOM 615 N N . VAL A 1 85 ? 18.868 5.720 -6.108 1.00 80.62 85 VAL A N 1
ATOM 616 C CA . VAL A 1 85 ? 18.695 4.594 -5.187 1.00 80.62 85 VAL A CA 1
ATOM 617 C C . VAL A 1 85 ? 17.429 3.831 -5.584 1.00 80.62 85 VAL A C 1
ATOM 619 O O . VAL A 1 85 ? 16.355 4.436 -5.634 1.00 80.62 85 VAL A O 1
ATOM 622 N N . PRO A 1 86 ? 17.502 2.511 -5.843 1.00 83.88 86 PRO A N 1
ATOM 623 C CA . PRO A 1 86 ? 16.320 1.694 -6.102 1.00 83.88 86 PRO A CA 1
ATOM 624 C C . PRO A 1 86 ? 15.259 1.845 -5.005 1.00 83.88 86 PRO A C 1
ATOM 626 O O . PRO A 1 86 ? 15.589 2.000 -3.829 1.00 83.88 86 PRO A O 1
ATOM 629 N N . LEU A 1 87 ? 13.979 1.757 -5.376 1.00 87.19 87 LEU A N 1
ATOM 630 C CA . LEU A 1 87 ? 12.874 1.922 -4.420 1.00 87.19 87 LEU A CA 1
ATOM 631 C C . LEU A 1 87 ? 12.840 0.882 -3.302 1.00 87.19 87 LEU A C 1
ATOM 633 O O . LEU A 1 87 ? 12.306 1.149 -2.227 1.00 87.19 87 LEU A O 1
ATOM 637 N N . ALA A 1 88 ? 13.381 -0.301 -3.557 1.00 86.69 88 ALA A N 1
ATOM 638 C CA . ALA A 1 88 ? 13.431 -1.376 -2.590 1.00 86.69 88 ALA A CA 1
ATOM 639 C C . ALA A 1 88 ? 14.748 -2.152 -2.723 1.00 86.69 88 ALA A C 1
ATOM 641 O O . ALA A 1 88 ? 15.545 -1.939 -3.643 1.00 86.69 88 ALA A O 1
ATOM 642 N N . GLY A 1 89 ? 15.028 -2.987 -1.726 1.00 80.44 89 GLY A N 1
ATOM 643 C CA . GLY A 1 89 ? 16.311 -3.655 -1.577 1.00 80.44 89 GLY A CA 1
ATOM 644 C C . GLY A 1 89 ? 16.601 -4.713 -2.652 1.00 80.44 89 GLY A C 1
ATOM 645 O O . GLY A 1 89 ? 15.756 -5.059 -3.476 1.00 80.44 89 GLY A O 1
ATOM 646 N N . PRO A 1 90 ? 17.804 -5.306 -2.635 1.00 83.00 90 PRO A N 1
ATOM 647 C CA . PRO A 1 90 ? 18.192 -6.317 -3.614 1.00 83.00 90 PRO A CA 1
ATOM 648 C C . PRO A 1 90 ? 17.180 -7.467 -3.724 1.00 83.00 90 PRO A C 1
ATOM 650 O O . PRO A 1 90 ? 16.690 -7.985 -2.718 1.00 83.00 90 PRO A O 1
ATOM 653 N N . GLY A 1 91 ? 16.895 -7.886 -4.959 1.00 79.69 91 GLY A N 1
ATOM 654 C CA . GLY A 1 91 ? 15.910 -8.930 -5.255 1.00 79.69 91 GLY A CA 1
ATOM 655 C C . GLY A 1 91 ? 14.471 -8.424 -5.371 1.00 79.69 91 GLY A C 1
ATOM 656 O O . GLY A 1 91 ? 13.594 -9.209 -5.735 1.00 79.69 91 GLY A O 1
ATOM 657 N N . THR A 1 92 ? 14.222 -7.136 -5.109 1.00 81.56 92 THR A N 1
ATOM 658 C CA . THR A 1 92 ? 12.995 -6.486 -5.563 1.00 81.56 92 THR A CA 1
ATOM 659 C C . THR A 1 92 ? 13.146 -6.015 -6.997 1.00 81.56 92 THR A C 1
ATOM 661 O O . THR A 1 92 ? 14.247 -5.638 -7.408 1.00 81.56 92 THR A O 1
ATOM 664 N N . PRO A 1 93 ? 12.063 -6.027 -7.763 1.00 83.88 93 PRO A N 1
ATOM 665 C CA . PRO A 1 93 ? 12.179 -5.764 -9.173 1.00 83.88 93 PRO A CA 1
ATOM 666 C C . PRO A 1 93 ? 11.874 -4.294 -9.513 1.00 83.88 93 PRO A C 1
ATOM 668 O O . PRO A 1 93 ? 11.303 -3.559 -8.709 1.00 83.88 93 PRO A O 1
ATOM 671 N N . GLY A 1 94 ? 12.320 -3.848 -10.691 1.00 85.62 94 GLY A N 1
ATOM 672 C CA . GLY A 1 94 ? 12.198 -2.451 -11.111 1.00 85.62 94 GLY A CA 1
ATOM 673 C C . GLY A 1 94 ? 10.760 -2.068 -11.455 1.00 85.62 94 GLY A C 1
ATOM 674 O O . GLY A 1 94 ? 10.058 -2.827 -12.121 1.00 85.62 94 GLY A O 1
ATOM 675 N N . ILE A 1 95 ? 10.352 -0.869 -11.050 1.00 89.88 95 ILE A N 1
ATOM 676 C CA . ILE A 1 95 ? 8.988 -0.341 -11.193 1.00 89.88 95 ILE A CA 1
ATOM 677 C C . ILE A 1 95 ? 9.037 0.844 -12.144 1.00 89.88 95 ILE A C 1
ATOM 679 O O . ILE A 1 95 ? 9.943 1.660 -12.014 1.00 89.88 95 ILE A O 1
ATOM 683 N N . ALA A 1 96 ? 8.113 0.954 -13.095 1.00 91.00 96 ALA A N 1
ATOM 684 C CA . ALA A 1 96 ? 8.128 2.091 -14.008 1.00 91.00 96 ALA A CA 1
ATOM 685 C C . ALA A 1 96 ? 7.799 3.406 -13.277 1.00 91.00 96 ALA A C 1
ATOM 687 O O . ALA A 1 96 ? 6.884 3.452 -12.455 1.00 91.00 96 ALA A O 1
ATOM 688 N N . GLN A 1 97 ? 8.522 4.486 -13.592 1.00 92.06 97 GLN A N 1
ATOM 689 C CA . GLN A 1 97 ? 8.353 5.791 -12.939 1.00 92.06 97 GLN A CA 1
ATOM 690 C C . GLN A 1 97 ? 6.915 6.320 -13.023 1.00 92.06 97 GLN A C 1
ATOM 692 O O . GLN A 1 97 ? 6.335 6.668 -11.994 1.00 92.06 97 GLN A O 1
ATOM 697 N N . TYR A 1 98 ? 6.321 6.296 -14.220 1.00 92.94 98 TYR A N 1
ATOM 698 C CA . TYR A 1 98 ? 4.953 6.776 -14.441 1.00 92.94 98 TYR A CA 1
ATOM 699 C C . TYR A 1 98 ? 3.929 6.027 -13.578 1.00 92.94 98 TYR A C 1
ATOM 701 O O . TYR A 1 98 ? 2.951 6.609 -13.133 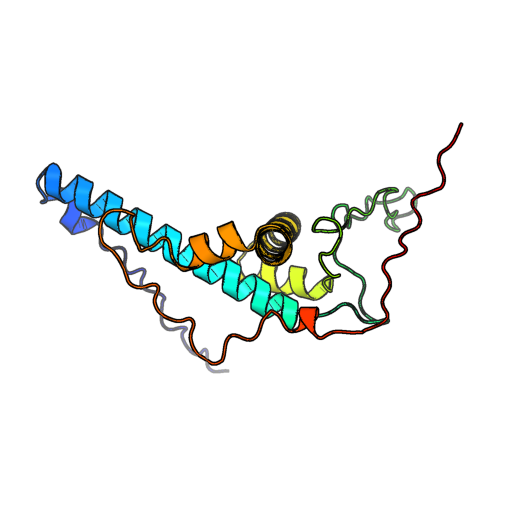1.00 92.94 98 TYR A O 1
ATOM 709 N N . ALA A 1 99 ? 4.160 4.745 -13.272 1.00 94.62 99 ALA A N 1
ATOM 710 C CA . ALA A 1 99 ? 3.241 3.977 -12.439 1.00 94.62 99 ALA A CA 1
ATOM 711 C C . ALA A 1 99 ? 3.168 4.542 -11.017 1.00 94.62 99 ALA A C 1
ATOM 713 O O . ALA A 1 99 ? 2.106 4.528 -10.396 1.00 94.62 99 ALA A O 1
ATOM 714 N N . VAL A 1 100 ? 4.291 5.050 -10.504 1.00 94.88 100 VAL A N 1
ATOM 715 C CA . VAL A 1 100 ? 4.341 5.705 -9.196 1.00 94.88 100 VAL A CA 1
ATOM 716 C C . VAL A 1 100 ? 3.723 7.100 -9.258 1.00 94.88 100 VAL A C 1
ATOM 718 O O . VAL A 1 100 ? 3.043 7.489 -8.314 1.00 94.88 100 VAL A O 1
ATOM 721 N N . GLU A 1 101 ? 3.917 7.833 -10.356 1.00 94.50 101 GLU A N 1
ATOM 722 C CA . GLU A 1 101 ? 3.300 9.149 -10.577 1.00 94.50 101 GLU A CA 1
ATOM 723 C C . GLU A 1 101 ? 1.769 9.050 -10.600 1.00 94.50 101 GLU A C 1
ATOM 725 O O . GLU A 1 101 ? 1.102 9.746 -9.836 1.00 94.50 101 GLU A O 1
ATOM 730 N N . GLU A 1 102 ? 1.225 8.120 -11.386 1.00 97.06 102 GLU A N 1
ATOM 731 C CA . GLU A 1 102 ? -0.216 7.860 -11.484 1.00 97.06 102 GLU A CA 1
ATOM 732 C C . GLU A 1 102 ? -0.806 7.398 -10.146 1.00 97.06 102 GLU A C 1
ATOM 734 O O . GLU A 1 102 ? -1.850 7.888 -9.715 1.00 97.06 102 GLU A O 1
ATOM 739 N N . LEU A 1 103 ? -0.119 6.491 -9.436 1.00 96.62 103 LEU A N 1
ATOM 740 C CA . LEU A 1 103 ? -0.575 6.028 -8.124 1.00 96.62 103 LEU A CA 1
ATOM 741 C C . LEU A 1 103 ? -0.562 7.158 -7.089 1.00 96.62 103 LEU A C 1
ATOM 743 O O . LEU A 1 103 ? -1.490 7.269 -6.291 1.00 96.62 103 LEU A O 1
ATOM 747 N N . ALA A 1 104 ? 0.483 7.987 -7.086 1.00 95.88 104 ALA A N 1
ATOM 748 C CA . ALA A 1 104 ? 0.584 9.123 -6.180 1.00 95.88 104 ALA A CA 1
ATOM 749 C C . ALA A 1 104 ? -0.531 10.138 -6.455 1.00 95.88 104 ALA A C 1
ATOM 751 O O . ALA A 1 104 ? -1.209 10.550 -5.518 1.00 95.88 104 ALA A O 1
ATOM 752 N N . ALA A 1 105 ? -0.776 10.466 -7.727 1.00 96.50 105 ALA A N 1
ATOM 753 C CA . ALA A 1 105 ? -1.861 11.352 -8.131 1.00 96.50 105 ALA A CA 1
ATOM 754 C C . ALA A 1 105 ? -3.238 10.796 -7.728 1.00 96.50 105 ALA A C 1
ATOM 756 O O . ALA A 1 105 ? -4.056 11.528 -7.177 1.00 96.50 105 ALA A O 1
ATOM 757 N N . ALA A 1 106 ? -3.478 9.495 -7.924 1.00 97.50 106 ALA A N 1
ATOM 758 C CA . ALA A 1 106 ? -4.734 8.846 -7.545 1.00 97.50 106 ALA A CA 1
ATOM 759 C C . ALA A 1 106 ? -4.985 8.829 -6.025 1.00 97.50 106 ALA A C 1
ATOM 761 O O . ALA A 1 106 ? -6.137 8.791 -5.595 1.00 97.50 106 ALA A O 1
ATOM 762 N N . LEU A 1 107 ? -3.923 8.841 -5.213 1.00 96.12 107 LEU A N 1
ATOM 763 C CA . LEU A 1 107 ? -3.993 8.862 -3.748 1.00 96.12 107 LEU A CA 1
ATOM 764 C C . LEU A 1 107 ? -3.873 10.275 -3.148 1.00 96.12 107 LEU A C 1
ATOM 766 O O . LEU A 1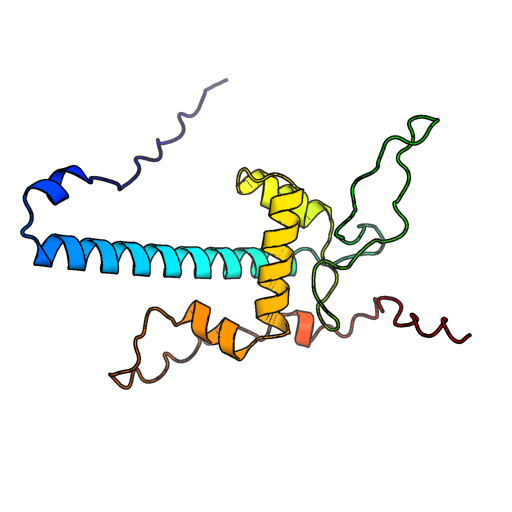 107 ? -3.810 10.392 -1.925 1.00 96.12 107 LEU A O 1
ATOM 770 N N . ASP A 1 108 ? -3.816 11.320 -3.980 1.00 97.25 108 ASP A N 1
ATOM 771 C CA . ASP A 1 108 ? -3.542 12.709 -3.573 1.00 97.25 108 ASP A CA 1
ATOM 772 C C . ASP A 1 108 ? -2.253 12.845 -2.732 1.00 97.25 108 ASP A C 1
ATOM 774 O O . ASP A 1 108 ? -2.161 13.555 -1.729 1.00 97.25 108 ASP A O 1
ATOM 778 N N . LEU A 1 109 ? -1.221 12.099 -3.132 1.00 94.81 109 LEU A N 1
ATOM 779 C CA . LEU A 1 109 ? 0.097 12.096 -2.514 1.00 94.81 109 LEU A CA 1
ATOM 780 C C . LEU A 1 109 ? 1.093 12.871 -3.373 1.00 94.81 109 LEU A C 1
ATOM 782 O O . LEU A 1 109 ? 1.094 12.805 -4.600 1.00 94.81 109 LEU A O 1
ATOM 786 N N . SER A 1 110 ? 2.047 13.531 -2.714 1.00 94.00 110 SER A N 1
ATOM 787 C CA . SER A 1 110 ? 3.252 13.984 -3.416 1.00 94.00 110 SER A CA 1
ATOM 788 C C . SER A 1 110 ? 3.975 12.793 -4.057 1.00 94.00 110 SER A C 1
ATOM 790 O O . SER A 1 110 ? 3.993 11.695 -3.494 1.00 94.00 110 SER A O 1
ATOM 792 N N . PHE A 1 111 ? 4.661 13.020 -5.179 1.00 90.69 111 PHE A N 1
ATOM 793 C CA . PHE A 1 111 ? 5.445 11.972 -5.839 1.00 90.69 111 PHE A CA 1
ATOM 794 C C . PHE A 1 111 ? 6.454 11.304 -4.887 1.00 90.69 111 PHE A C 1
ATOM 796 O O . PHE A 1 111 ? 6.564 10.081 -4.846 1.00 90.69 111 PHE A O 1
ATOM 803 N N . ALA A 1 112 ? 7.119 12.090 -4.032 1.00 89.94 112 ALA A N 1
ATOM 804 C CA . ALA A 1 112 ? 8.037 11.568 -3.020 1.00 89.94 112 ALA A CA 1
ATOM 805 C C . ALA A 1 112 ? 7.348 10.622 -2.018 1.00 89.94 112 ALA A C 1
ATOM 807 O O . ALA A 1 112 ? 7.928 9.605 -1.638 1.00 89.94 112 ALA A O 1
ATOM 808 N N . ALA A 1 113 ? 6.115 10.926 -1.602 1.00 92.00 113 ALA A N 1
ATOM 809 C CA . ALA A 1 113 ? 5.328 10.043 -0.743 1.00 92.00 113 ALA A CA 1
ATOM 810 C C . ALA A 1 113 ? 4.888 8.769 -1.486 1.00 92.00 113 ALA A C 1
ATOM 812 O O . ALA A 1 113 ? 4.961 7.683 -0.913 1.00 92.00 113 ALA A O 1
ATOM 813 N N . GLY A 1 114 ? 4.532 8.880 -2.771 1.00 94.06 114 GLY A N 1
ATOM 814 C CA . GLY A 1 114 ? 4.257 7.732 -3.639 1.00 94.06 114 GLY A CA 1
ATOM 815 C C . GLY A 1 114 ? 5.444 6.772 -3.750 1.00 94.06 114 GLY A C 1
ATOM 816 O O . GLY A 1 114 ? 5.279 5.570 -3.545 1.00 94.06 114 GLY A O 1
ATOM 817 N N . LEU A 1 115 ? 6.658 7.294 -3.977 1.00 93.12 115 LEU A N 1
ATOM 818 C CA . LEU A 1 115 ? 7.887 6.487 -4.020 1.00 93.12 115 LEU A CA 1
ATOM 819 C C . LEU A 1 115 ? 8.103 5.709 -2.715 1.00 93.12 115 LEU A C 1
ATOM 821 O O . LEU A 1 115 ? 8.444 4.527 -2.753 1.00 93.12 115 LEU A O 1
ATOM 825 N N . ARG A 1 116 ? 7.870 6.343 -1.556 1.00 94.06 116 ARG A N 1
ATOM 826 C CA . ARG A 1 116 ? 7.994 5.679 -0.247 1.00 94.06 116 ARG A CA 1
ATOM 827 C C . ARG A 1 116 ? 6.963 4.572 -0.068 1.00 94.06 116 ARG A C 1
ATOM 829 O O . ARG A 1 116 ? 7.342 3.463 0.289 1.00 94.06 116 ARG A O 1
ATOM 836 N N . LEU A 1 117 ? 5.694 4.855 -0.359 1.00 94.56 117 LEU A N 1
ATOM 837 C CA . LEU A 1 117 ? 4.604 3.887 -0.236 1.00 94.56 117 LEU A CA 1
ATOM 838 C C . LEU A 1 117 ? 4.858 2.648 -1.098 1.00 94.56 117 LEU A C 1
ATOM 840 O O . LEU A 1 117 ? 4.744 1.518 -0.626 1.00 94.56 117 LEU A O 1
ATOM 844 N N . VAL A 1 118 ? 5.243 2.862 -2.357 1.00 94.75 118 VAL A N 1
ATOM 845 C CA . VAL A 1 118 ? 5.546 1.781 -3.297 1.00 94.75 118 VAL A CA 1
ATOM 846 C C . VAL A 1 118 ? 6.782 0.996 -2.858 1.00 94.75 118 VAL A C 1
ATOM 848 O O . VAL A 1 118 ? 6.744 -0.236 -2.845 1.00 94.75 118 VAL A O 1
ATOM 851 N N . GLY A 1 119 ? 7.851 1.688 -2.456 1.00 92.81 119 GLY A N 1
ATOM 852 C CA . GLY A 1 119 ? 9.066 1.059 -1.942 1.00 92.81 119 GLY A CA 1
ATOM 853 C C . GLY A 1 119 ? 8.785 0.167 -0.733 1.00 92.81 119 GLY A C 1
ATOM 854 O O . GLY A 1 119 ? 9.151 -1.005 -0.735 1.00 92.81 119 GLY A O 1
ATOM 855 N N . GLU A 1 120 ? 8.051 0.674 0.259 1.00 92.94 120 GLU A N 1
ATOM 856 C CA . GLU A 1 120 ? 7.662 -0.080 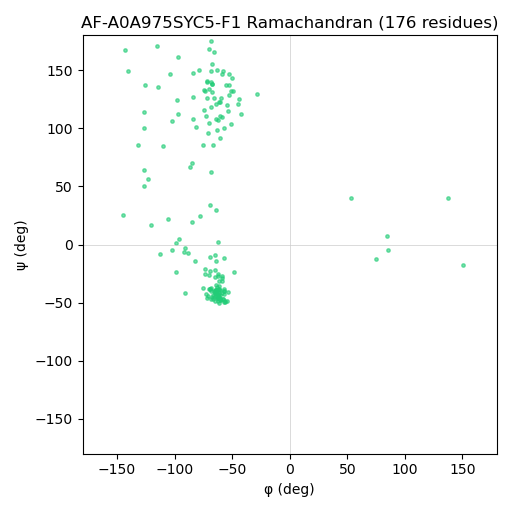1.456 1.00 92.94 120 GLU A CA 1
ATOM 857 C C . GLU A 1 120 ? 6.772 -1.287 1.119 1.00 92.94 120 GLU A C 1
ATOM 859 O O . GLU A 1 120 ? 6.992 -2.385 1.639 1.00 92.94 120 GLU A O 1
ATOM 864 N N . ALA A 1 121 ? 5.800 -1.122 0.217 1.00 93.25 121 ALA A N 1
ATOM 865 C CA . ALA A 1 121 ? 4.900 -2.198 -0.192 1.00 93.25 121 ALA A CA 1
ATOM 866 C C . ALA A 1 121 ? 5.646 -3.341 -0.906 1.00 93.25 121 ALA A C 1
ATOM 868 O O . ALA A 1 121 ? 5.436 -4.522 -0.601 1.00 93.25 121 ALA A O 1
ATOM 869 N N . VAL A 1 122 ? 6.551 -3.005 -1.829 1.00 91.94 122 VAL A N 1
ATOM 870 C CA . VAL A 1 122 ? 7.341 -3.984 -2.588 1.00 91.94 122 VAL A CA 1
ATOM 871 C C . VAL A 1 122 ? 8.409 -4.633 -1.705 1.00 91.94 122 VAL A C 1
ATOM 873 O O . VAL A 1 122 ? 8.539 -5.858 -1.708 1.00 91.94 122 VAL A O 1
ATOM 876 N N . GLU A 1 123 ? 9.104 -3.866 -0.868 1.00 91.31 123 GLU A N 1
ATOM 877 C CA . GLU A 1 123 ? 10.033 -4.390 0.139 1.00 91.31 123 GLU A CA 1
ATOM 878 C C . GLU A 1 123 ? 9.339 -5.424 1.043 1.00 91.31 123 GLU A C 1
ATOM 880 O O . GLU A 1 123 ? 9.818 -6.552 1.215 1.00 91.31 123 GLU A O 1
ATOM 885 N N . LEU A 1 124 ? 8.155 -5.083 1.559 1.00 91.06 124 LEU A N 1
ATOM 886 C CA . LEU A 1 124 ? 7.360 -5.962 2.409 1.00 91.06 124 LEU A CA 1
ATOM 887 C C . LEU A 1 124 ? 6.953 -7.249 1.674 1.00 91.06 124 LEU A C 1
ATOM 889 O O . LEU A 1 124 ? 7.100 -8.347 2.220 1.00 91.06 124 LEU A O 1
ATOM 893 N N . CYS A 1 125 ? 6.477 -7.132 0.433 1.00 89.50 125 CYS A N 1
ATOM 894 C CA . CYS A 1 125 ? 6.006 -8.261 -0.365 1.00 89.50 125 CYS A CA 1
ATOM 895 C C . CYS A 1 125 ? 7.133 -9.242 -0.742 1.00 89.50 125 CYS A C 1
ATOM 897 O O . CYS A 1 125 ? 6.967 -10.466 -0.647 1.00 89.50 125 CYS A O 1
ATOM 899 N N . PHE A 1 126 ? 8.292 -8.718 -1.149 1.00 86.00 126 PHE A N 1
ATOM 900 C CA . PHE A 1 126 ? 9.388 -9.523 -1.688 1.00 86.00 126 PHE A CA 1
ATOM 901 C C . PHE A 1 126 ? 10.378 -9.98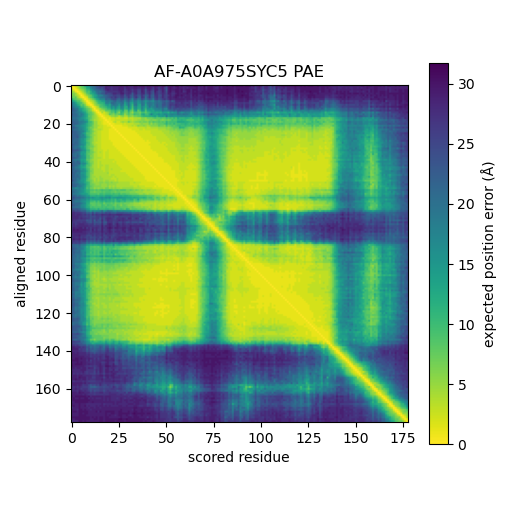3 -0.615 1.00 86.00 126 PHE A C 1
ATOM 903 O O . PHE A 1 126 ? 10.787 -11.149 -0.634 1.00 86.00 126 PHE A O 1
ATOM 910 N N . ARG A 1 127 ? 10.739 -9.113 0.339 1.00 89.00 127 ARG A N 1
ATOM 911 C CA . ARG A 1 127 ? 11.798 -9.387 1.327 1.00 89.00 127 ARG A CA 1
ATOM 912 C C . ARG A 1 127 ? 11.273 -9.864 2.676 1.00 89.00 127 ARG A C 1
ATOM 914 O O . ARG A 1 127 ? 11.974 -10.601 3.367 1.00 89.00 127 ARG A O 1
ATOM 921 N N . LEU A 1 128 ? 10.026 -9.546 3.028 1.00 91.12 128 LEU A N 1
ATOM 922 C CA . LEU A 1 128 ? 9.422 -9.921 4.313 1.00 91.12 128 LEU A CA 1
ATOM 923 C C . LEU A 1 128 ? 8.121 -10.738 4.145 1.00 91.12 128 LEU A C 1
ATOM 925 O O . LEU A 1 128 ? 7.093 -10.405 4.737 1.00 91.12 128 LEU A O 1
ATOM 929 N N . PRO A 1 129 ? 8.133 -11.881 3.427 1.00 85.38 129 PRO A N 1
ATOM 930 C CA . PRO A 1 129 ? 6.917 -12.615 3.053 1.00 85.38 129 PRO A CA 1
ATOM 931 C C . PRO A 1 129 ? 6.103 -13.137 4.248 1.00 85.38 129 PRO A C 1
ATOM 933 O O . PRO A 1 129 ? 4.893 -13.339 4.137 1.00 85.38 129 PRO A O 1
ATOM 936 N N . ARG A 1 130 ? 6.742 -13.365 5.405 1.00 84.12 130 ARG A N 1
ATOM 937 C CA . ARG A 1 130 ? 6.045 -13.705 6.657 1.00 84.12 130 ARG A CA 1
ATOM 938 C C . ARG A 1 130 ? 5.229 -12.526 7.178 1.00 84.12 130 ARG A C 1
ATOM 940 O O . ARG A 1 130 ? 4.058 -12.706 7.501 1.00 84.12 130 ARG A O 1
ATOM 947 N N . LEU A 1 131 ? 5.835 -11.340 7.211 1.00 87.19 131 LEU A N 1
ATOM 948 C CA . LEU A 1 131 ? 5.172 -10.114 7.637 1.00 87.19 131 LEU A CA 1
ATOM 949 C C . LEU A 1 131 ? 4.094 -9.701 6.631 1.00 87.19 131 LEU A C 1
ATOM 951 O O . LEU A 1 131 ? 3.010 -9.326 7.047 1.00 87.19 131 LEU A O 1
ATOM 955 N N . TRP A 1 132 ? 4.329 -9.888 5.332 1.00 87.31 132 TRP A N 1
ATOM 956 C CA . TRP A 1 132 ? 3.326 -9.667 4.286 1.00 87.31 132 TRP A CA 1
ATOM 957 C C . TRP A 1 132 ? 2.094 -10.567 4.413 1.00 87.31 132 TRP A C 1
ATOM 959 O O . TRP A 1 132 ? 0.956 -10.140 4.236 1.00 87.31 132 TRP A O 1
ATOM 969 N N . ARG A 1 133 ? 2.286 -11.853 4.729 1.00 84.94 133 ARG A N 1
ATOM 970 C CA . ARG A 1 133 ? 1.152 -12.744 5.023 1.00 84.94 133 ARG A CA 1
ATOM 971 C C . ARG A 1 133 ? 0.422 -12.290 6.278 1.00 84.94 133 ARG A C 1
ATOM 973 O O . ARG A 1 133 ? -0.806 -12.343 6.314 1.00 84.94 133 ARG A O 1
ATOM 980 N N . TRP A 1 134 ? 1.171 -11.845 7.283 1.00 77.94 134 TRP A N 1
ATOM 981 C CA . TRP A 1 134 ? 0.604 -11.358 8.528 1.00 77.94 134 TRP A CA 1
ATOM 982 C C . TRP A 1 134 ? -0.187 -10.064 8.334 1.00 77.94 134 TRP A C 1
ATOM 984 O O . TRP A 1 134 ? -1.331 -10.031 8.756 1.00 77.94 134 TRP A O 1
ATOM 994 N N . SER A 1 135 ? 0.316 -9.057 7.616 1.00 83.44 135 SER A N 1
ATOM 995 C CA . SER A 1 135 ? -0.411 -7.802 7.362 1.00 83.44 135 SER A CA 1
ATOM 996 C C . SER A 1 135 ? -1.758 -8.053 6.679 1.00 83.44 135 SER A C 1
ATOM 998 O O . SER A 1 135 ? -2.775 -7.498 7.083 1.00 83.44 135 SER A O 1
ATOM 1000 N N . LYS A 1 136 ? -1.805 -8.995 5.730 1.00 77.25 136 LYS A N 1
ATOM 1001 C CA . LYS A 1 136 ? -3.047 -9.412 5.059 1.00 77.25 136 LYS A CA 1
ATOM 1002 C C . LYS A 1 136 ? -4.022 -10.181 5.958 1.00 77.25 136 LYS A C 1
ATOM 1004 O O . LYS A 1 136 ? -5.211 -10.235 5.660 1.00 77.25 136 LYS A 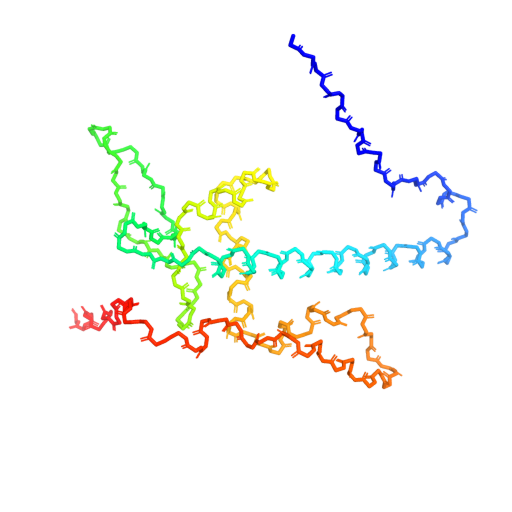O 1
ATOM 1009 N N . THR A 1 137 ? -3.539 -10.800 7.036 1.00 69.00 137 THR A N 1
ATOM 1010 C CA . THR A 1 137 ? -4.337 -11.665 7.926 1.00 69.00 137 THR A CA 1
ATOM 1011 C C . THR A 1 137 ? -4.547 -11.100 9.332 1.00 69.00 137 THR A C 1
ATOM 1013 O O . THR A 1 137 ? -5.374 -11.640 10.067 1.00 69.00 137 THR A O 1
ATOM 1016 N N . ALA A 1 138 ? -3.880 -9.999 9.701 1.00 57.16 138 ALA A N 1
ATOM 1017 C CA . ALA A 1 138 ? -3.796 -9.423 11.051 1.00 57.16 138 ALA A CA 1
ATOM 1018 C C . ALA A 1 138 ? -5.135 -8.951 11.657 1.00 57.16 138 ALA A C 1
ATOM 1020 O O . ALA A 1 138 ? -5.182 -8.525 12.809 1.00 57.16 138 ALA A O 1
ATOM 1021 N N . GLY A 1 139 ? -6.258 -9.138 10.959 1.00 52.22 139 GLY A N 1
ATOM 1022 C CA . GLY A 1 139 ? -7.573 -9.204 11.600 1.00 52.22 139 GLY A CA 1
ATOM 1023 C C . GLY A 1 139 ? -7.749 -10.398 12.561 1.00 52.22 139 GLY A C 1
ATOM 1024 O O . GLY A 1 139 ? -8.690 -10.396 13.352 1.00 52.22 139 GLY A O 1
ATOM 1025 N N . CYS A 1 140 ? -6.861 -11.401 12.535 1.00 43.28 140 CYS A N 1
ATOM 1026 C CA . CYS A 1 140 ? -6.905 -12.586 13.397 1.00 43.28 140 CYS A CA 1
ATOM 1027 C C . CYS A 1 140 ? -5.892 -12.479 14.554 1.00 43.28 140 CYS A C 1
ATOM 1029 O O . CYS A 1 140 ? -4.689 -12.640 14.356 1.00 43.28 140 CYS A O 1
ATOM 1031 N N . ARG A 1 141 ? -6.366 -12.230 15.784 1.00 36.41 141 ARG A N 1
ATOM 1032 C CA . ARG A 1 141 ? -5.530 -12.264 17.003 1.00 36.41 141 ARG A CA 1
ATOM 1033 C C . ARG A 1 141 ? -5.057 -13.693 17.343 1.00 36.41 141 ARG A C 1
ATOM 1035 O O . ARG A 1 141 ? -5.820 -14.640 17.138 1.00 36.41 141 ARG A O 1
ATOM 1042 N N . PRO A 1 142 ? -3.868 -13.859 17.958 1.00 37.50 142 PRO A N 1
ATOM 1043 C CA . PRO A 1 142 ? -3.449 -15.126 18.550 1.00 37.50 142 PRO A CA 1
ATOM 1044 C C . PRO A 1 142 ? -4.255 -15.377 19.835 1.00 37.50 142 PRO A C 1
ATOM 1046 O O . PRO A 1 142 ? -4.324 -14.520 20.712 1.00 37.50 142 PRO A O 1
ATOM 1049 N N . GLY A 1 143 ? -4.908 -16.536 19.922 1.00 38.66 143 GLY A N 1
ATOM 1050 C CA . GLY A 1 143 ? -5.732 -16.941 21.073 1.00 38.66 143 GLY A CA 1
ATOM 1051 C C . GLY A 1 143 ? -6.893 -17.869 20.708 1.00 38.66 143 GLY A C 1
ATOM 1052 O O . GLY A 1 143 ? -7.414 -18.588 21.552 1.00 38.66 143 GLY A O 1
ATOM 1053 N N . ARG A 1 144 ? -7.257 -17.925 19.427 1.00 40.16 144 ARG A N 1
ATOM 1054 C CA . ARG A 1 144 ? -8.128 -18.959 18.863 1.00 40.16 144 ARG A CA 1
ATOM 1055 C C . ARG A 1 144 ? -7.376 -19.569 17.686 1.00 40.16 144 ARG A C 1
ATOM 1057 O O . ARG A 1 144 ? -6.790 -18.794 16.927 1.00 40.16 144 ARG A O 1
ATOM 1064 N N . PRO A 1 145 ? -7.358 -20.898 17.489 1.00 34.44 145 PRO A N 1
ATOM 1065 C CA . PRO A 1 145 ? -6.879 -21.452 16.236 1.00 34.44 145 PRO A CA 1
ATOM 1066 C C . PRO A 1 145 ? -7.866 -21.030 15.144 1.00 34.44 145 PRO A C 1
ATOM 1068 O O . PRO A 1 145 ? -8.812 -21.743 14.818 1.00 34.44 145 PRO A O 1
ATOM 1071 N N . ALA A 1 146 ? -7.671 -19.838 14.581 1.00 37.44 146 ALA A N 1
ATOM 1072 C CA . ALA A 1 146 ? -8.101 -19.579 13.229 1.00 37.44 146 ALA A CA 1
ATOM 1073 C C . ALA A 1 146 ? -7.260 -20.539 12.394 1.00 37.44 146 ALA A C 1
ATOM 1075 O O . ALA A 1 146 ? -6.075 -20.302 12.158 1.00 37.44 146 ALA A O 1
ATOM 1076 N N . ARG A 1 147 ? -7.857 -21.679 12.030 1.00 39.16 147 ARG A N 1
ATOM 1077 C CA . ARG A 1 147 ? -7.417 -22.461 10.877 1.00 39.16 147 ARG A CA 1
ATOM 1078 C C . ARG A 1 147 ? -7.141 -21.412 9.811 1.00 39.16 147 ARG A C 1
ATOM 1080 O O . ARG A 1 147 ? -8.069 -20.672 9.484 1.00 39.16 147 ARG A O 1
ATOM 1087 N N . SER A 1 148 ? -5.873 -21.232 9.430 1.00 34.91 148 SER A N 1
ATOM 1088 C CA . SER A 1 148 ? -5.493 -20.185 8.485 1.00 34.91 148 SER A CA 1
ATOM 1089 C C . SER A 1 148 ? -6.507 -20.244 7.349 1.00 34.91 148 SER A C 1
ATOM 1091 O O . SER A 1 148 ? -6.671 -21.345 6.810 1.00 34.91 148 SER A O 1
ATOM 1093 N N . PRO A 1 149 ? -7.267 -19.170 7.050 1.00 39.16 149 PRO A N 1
ATOM 1094 C CA . PRO A 1 149 ? -8.109 -19.210 5.872 1.00 39.16 149 PRO A CA 1
ATOM 1095 C C . PRO A 1 149 ? -7.158 -19.559 4.737 1.00 39.16 149 PRO A C 1
ATOM 1097 O O . PRO A 1 149 ? -6.123 -18.903 4.567 1.00 39.16 149 PRO A O 1
ATOM 1100 N N . ALA A 1 150 ? -7.435 -20.689 4.083 1.00 34.16 150 ALA A N 1
ATOM 1101 C CA . ALA A 1 150 ? -6.655 -21.096 2.939 1.00 34.16 150 ALA A CA 1
ATOM 1102 C C . ALA A 1 150 ? -6.628 -19.883 2.005 1.00 34.16 150 ALA A C 1
ATOM 1104 O O . ALA A 1 150 ? -7.671 -19.241 1.827 1.00 34.16 150 ALA A O 1
ATOM 1105 N N . PRO A 1 151 ? -5.451 -19.499 1.499 1.00 39.72 151 PRO A N 1
ATOM 1106 C CA . PRO A 1 151 ? -5.406 -18.421 0.538 1.00 39.72 151 PRO A CA 1
ATOM 1107 C C . PRO A 1 151 ? -6.421 -18.682 -0.589 1.00 39.72 151 PRO A C 1
ATOM 1109 O O . PRO A 1 151 ? -6.585 -19.849 -0.962 1.00 39.72 151 PRO A O 1
ATOM 1112 N N . PRO A 1 152 ? -7.093 -17.649 -1.130 1.00 37.59 152 PRO A N 1
ATOM 1113 C CA . PRO A 1 152 ? -7.967 -17.851 -2.276 1.00 37.59 152 PRO A CA 1
ATOM 1114 C C . PRO A 1 152 ? -7.155 -18.520 -3.403 1.00 37.59 152 PRO A C 1
ATOM 1116 O O . PRO A 1 152 ? -5.978 -18.194 -3.582 1.00 37.59 152 PRO A O 1
ATOM 1119 N N . PRO A 1 153 ? -7.719 -19.524 -4.093 1.00 41.16 153 PRO A N 1
ATOM 1120 C CA . PRO A 1 153 ? -6.969 -20.452 -4.947 1.00 41.16 153 PRO A CA 1
ATOM 1121 C C . PRO A 1 153 ? -6.298 -19.805 -6.171 1.00 41.16 153 PRO A C 1
ATOM 1123 O O . PRO A 1 153 ? -5.502 -20.457 -6.840 1.00 41.16 153 PRO A O 1
ATOM 1126 N N . ASP A 1 154 ? -6.588 -18.540 -6.455 1.00 44.88 154 ASP A N 1
ATOM 1127 C CA . ASP A 1 154 ? -6.102 -17.763 -7.592 1.00 44.88 154 ASP A CA 1
ATOM 1128 C C . ASP A 1 154 ? -4.972 -16.781 -7.248 1.00 44.88 154 ASP A C 1
ATOM 1130 O O . ASP A 1 154 ? -4.396 -16.177 -8.156 1.00 44.88 154 ASP A O 1
ATOM 1134 N N . TRP A 1 155 ? -4.590 -16.634 -5.972 1.00 46.44 155 TRP A N 1
ATOM 1135 C CA . TRP A 1 155 ? -3.437 -15.799 -5.630 1.00 46.44 155 TRP A CA 1
ATOM 1136 C C . TRP A 1 155 ? -2.135 -16.549 -5.980 1.00 46.44 155 TRP A C 1
ATOM 1138 O O . TRP A 1 155 ? -1.514 -17.273 -5.197 1.00 46.44 155 TRP A O 1
ATOM 1148 N N . ALA A 1 156 ? -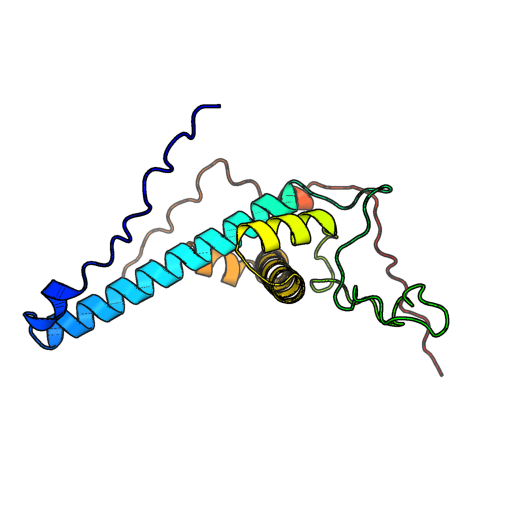1.717 -16.416 -7.232 1.00 42.00 156 ALA A N 1
ATOM 1149 C CA . ALA A 1 156 ? -0.400 -16.859 -7.644 1.00 42.00 156 ALA A CA 1
ATOM 1150 C C . ALA A 1 156 ? 0.667 -16.121 -6.807 1.00 42.00 156 ALA A C 1
ATOM 1152 O O . ALA A 1 156 ? 0.475 -14.952 -6.446 1.00 42.00 156 ALA A O 1
ATOM 1153 N N . PRO A 1 157 ? 1.816 -16.752 -6.492 1.00 47.00 157 PRO A N 1
ATOM 1154 C CA . PRO A 1 157 ? 2.988 -15.973 -6.112 1.00 47.00 157 PRO A CA 1
ATOM 1155 C C . PRO A 1 157 ? 3.178 -14.877 -7.165 1.00 47.00 157 PRO A C 1
ATOM 1157 O O . PRO A 1 157 ? 3.090 -15.194 -8.350 1.00 47.00 157 PRO A O 1
ATOM 1160 N N . CYS A 1 158 ? 3.382 -13.626 -6.728 1.00 47.53 158 CYS A N 1
ATOM 1161 C CA . CYS A 1 158 ? 3.557 -12.437 -7.572 1.00 47.53 158 CYS A CA 1
ATOM 1162 C C . CYS A 1 158 ? 4.172 -12.808 -8.922 1.00 47.53 158 CYS A C 1
ATOM 1164 O O . CYS A 1 158 ? 5.191 -13.504 -8.936 1.00 47.53 158 CYS A O 1
ATOM 1166 N N . ARG A 1 159 ? 3.569 -12.356 -10.031 1.00 47.88 159 ARG A N 1
ATOM 1167 C CA . ARG A 1 159 ? 3.924 -12.728 -11.420 1.00 47.88 159 ARG A CA 1
ATOM 1168 C C . ARG A 1 159 ? 5.431 -12.629 -11.715 1.00 47.88 159 ARG A C 1
ATOM 1170 O O . ARG A 1 159 ? 5.955 -13.324 -12.575 1.00 47.88 159 ARG A O 1
ATOM 1177 N N . TRP A 1 160 ? 6.133 -11.816 -10.936 1.00 43.88 160 TRP A N 1
ATOM 1178 C CA . TRP A 1 160 ? 7.578 -11.624 -10.921 1.00 43.88 160 TRP A CA 1
ATOM 1179 C C . TRP A 1 160 ? 8.392 -12.856 -10.480 1.00 43.88 160 TRP A C 1
ATOM 1181 O O . TRP A 1 160 ? 9.555 -12.954 -10.844 1.00 43.88 160 TRP A O 1
ATOM 1191 N N . ARG A 1 161 ? 7.830 -13.830 -9.742 1.00 42.19 161 ARG A N 1
ATOM 1192 C CA . ARG A 1 161 ? 8.544 -15.078 -9.382 1.00 42.19 161 ARG A CA 1
ATOM 1193 C C . ARG A 1 161 ? 8.703 -16.043 -10.556 1.00 42.19 161 ARG A C 1
ATOM 1195 O O . ARG A 1 161 ? 9.623 -16.852 -10.531 1.00 42.19 161 ARG A O 1
ATOM 1202 N N . SER A 1 162 ? 7.823 -15.976 -11.554 1.00 39.22 162 SER A N 1
ATOM 1203 C CA . SER A 1 162 ? 7.939 -16.733 -12.809 1.00 39.22 162 SER A CA 1
ATOM 1204 C C . SER A 1 162 ? 8.521 -15.896 -13.951 1.00 39.22 162 SER A C 1
ATOM 1206 O O . SER A 1 162 ? 8.664 -16.394 -15.067 1.00 39.22 162 SER A O 1
ATOM 1208 N N . TRP A 1 163 ? 8.868 -14.633 -13.690 1.00 35.59 163 TRP A N 1
ATOM 1209 C CA . TRP A 1 163 ? 9.436 -13.741 -14.686 1.00 35.59 163 TRP A CA 1
ATOM 1210 C C . TRP A 1 163 ? 10.938 -13.999 -14.831 1.00 35.59 163 TRP A C 1
ATOM 1212 O O . TRP A 1 163 ? 11.750 -13.561 -14.023 1.00 35.59 163 TRP A O 1
ATOM 1222 N N . THR A 1 164 ? 11.311 -14.726 -15.882 1.00 39.06 164 THR A N 1
ATOM 1223 C CA . THR A 1 164 ? 12.704 -14.981 -16.293 1.00 39.06 164 THR A CA 1
ATOM 1224 C C . THR A 1 164 ? 13.268 -13.857 -17.175 1.00 39.06 164 THR A C 1
ATOM 1226 O O . THR A 1 164 ? 14.214 -14.075 -17.929 1.00 39.06 164 THR A O 1
ATOM 1229 N N . GLY A 1 165 ? 12.654 -12.669 -17.133 1.00 33.12 165 GLY A N 1
ATOM 1230 C CA . GLY A 1 165 ? 13.001 -11.528 -17.973 1.00 33.12 165 GLY A CA 1
ATOM 1231 C C . GLY A 1 165 ? 14.363 -10.954 -17.603 1.00 33.12 165 GLY A C 1
ATOM 1232 O O . GLY A 1 165 ? 14.594 -10.493 -16.491 1.00 33.12 165 GLY A O 1
ATOM 1233 N N . THR A 1 166 ? 15.277 -10.986 -18.559 1.00 34.12 166 THR A N 1
ATOM 1234 C CA . THR A 1 166 ? 16.677 -10.560 -18.493 1.00 34.12 166 THR A CA 1
ATOM 1235 C C . THR A 1 166 ? 16.891 -9.045 -18.372 1.00 34.12 166 THR A C 1
ATOM 1237 O O . THR A 1 166 ? 17.899 -8.547 -18.866 1.00 34.12 166 THR A O 1
ATOM 1240 N N . SER A 1 167 ? 16.038 -8.278 -17.686 1.00 37.88 167 SER A N 1
ATOM 1241 C CA . SER A 1 167 ? 16.417 -6.914 -17.280 1.00 37.88 167 SER A CA 1
ATOM 1242 C C . SER A 1 167 ? 17.192 -6.978 -15.965 1.00 37.88 167 SER A C 1
ATOM 1244 O O . SER A 1 167 ? 16.748 -6.610 -14.878 1.00 37.88 167 SER A O 1
ATOM 1246 N N . ARG A 1 168 ? 18.406 -7.518 -16.095 1.00 35.38 168 ARG A N 1
ATOM 1247 C CA . ARG A 1 168 ? 19.480 -7.408 -15.115 1.00 35.38 168 ARG A CA 1
ATOM 1248 C C . ARG A 1 168 ? 19.639 -5.922 -14.780 1.00 35.38 168 ARG A C 1
ATOM 1250 O O . ARG A 1 168 ? 20.243 -5.181 -15.548 1.00 35.38 168 ARG A O 1
ATOM 1257 N N . TRP A 1 169 ? 19.143 -5.503 -13.618 1.00 36.16 169 TRP A N 1
ATOM 1258 C CA . TRP A 1 169 ? 19.746 -4.369 -12.924 1.00 36.16 169 TRP A CA 1
ATOM 1259 C C . TRP A 1 169 ? 21.247 -4.684 -12.811 1.00 36.16 169 TRP A C 1
ATOM 1261 O O . TRP A 1 169 ? 21.578 -5.820 -12.440 1.00 36.16 169 TRP A O 1
ATOM 1271 N N . PRO A 1 170 ? 22.162 -3.782 -13.205 1.00 29.23 170 PRO A N 1
ATOM 1272 C CA . PRO A 1 170 ? 23.583 -4.088 -13.208 1.00 29.23 170 PRO A CA 1
ATOM 1273 C C . PRO A 1 170 ? 24.015 -4.431 -11.781 1.00 29.23 170 PRO A C 1
ATOM 1275 O O . PRO A 1 170 ? 24.043 -3.587 -10.893 1.00 29.23 170 PRO A O 1
ATOM 1278 N N . ALA A 1 171 ? 24.335 -5.705 -11.565 1.00 32.75 171 ALA A N 1
ATOM 1279 C CA . ALA A 1 171 ? 24.828 -6.230 -10.299 1.00 32.75 171 ALA A CA 1
ATOM 1280 C C . ALA A 1 171 ? 26.316 -5.902 -10.067 1.00 32.75 171 ALA A C 1
ATOM 1282 O O . ALA A 1 171 ? 26.977 -6.621 -9.326 1.00 32.75 171 ALA A O 1
ATOM 1283 N N . ASP A 1 172 ? 26.850 -4.847 -10.687 1.00 29.89 172 ASP A N 1
ATOM 1284 C CA . ASP A 1 172 ? 28.240 -4.436 -10.497 1.00 29.89 172 ASP A CA 1
ATOM 1285 C C . ASP A 1 172 ? 28.327 -3.120 -9.726 1.00 29.89 172 ASP A C 1
ATOM 12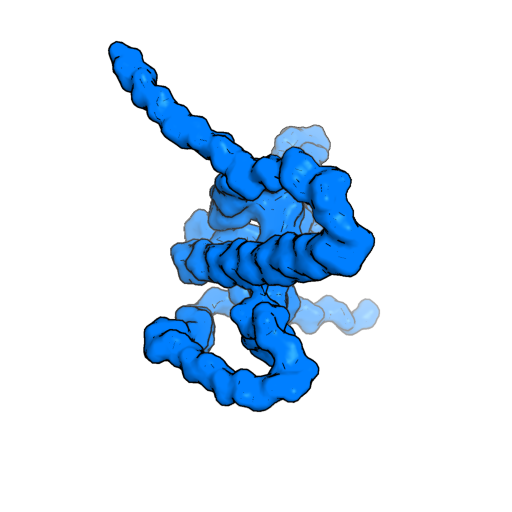87 O O . ASP A 1 172 ? 28.459 -2.033 -10.276 1.00 29.89 172 ASP A O 1
ATOM 1291 N N . THR A 1 173 ? 28.296 -3.248 -8.401 1.00 40.12 173 THR A N 1
ATOM 1292 C CA . THR A 1 173 ? 28.946 -2.301 -7.480 1.00 40.12 173 THR A CA 1
ATOM 1293 C C . THR A 1 173 ? 30.221 -2.898 -6.878 1.00 40.12 173 THR A C 1
ATOM 1295 O O . THR A 1 173 ? 30.724 -2.441 -5.852 1.00 40.12 173 THR A O 1
ATOM 1298 N N . THR A 1 174 ? 30.816 -3.895 -7.539 1.00 32.97 174 THR A N 1
ATOM 1299 C CA . THR A 1 174 ? 32.146 -4.422 -7.203 1.00 32.97 174 THR A CA 1
ATOM 1300 C C . THR A 1 174 ? 33.234 -3.612 -7.905 1.00 32.97 174 THR A C 1
ATOM 1302 O O . THR A 1 174 ? 33.940 -4.087 -8.785 1.00 32.97 174 THR A O 1
ATOM 1305 N N . GLY A 1 175 ? 33.367 -2.350 -7.501 1.00 28.77 175 GLY A N 1
ATOM 1306 C CA . GLY A 1 175 ? 34.331 -1.413 -8.073 1.00 28.77 175 GLY A CA 1
ATOM 1307 C C . GLY A 1 175 ? 34.924 -0.432 -7.068 1.00 28.77 175 GLY A C 1
ATOM 1308 O O . GLY A 1 175 ? 35.337 0.642 -7.469 1.00 28.77 175 GLY A O 1
ATOM 1309 N N . PHE A 1 176 ? 34.965 -0.762 -5.774 1.00 29.86 176 PHE A N 1
ATOM 1310 C CA . PHE A 1 176 ? 35.714 0.022 -4.785 1.00 29.86 176 PHE A CA 1
ATOM 1311 C C . PHE A 1 176 ? 36.574 -0.897 -3.910 1.00 29.86 176 PHE A C 1
ATOM 1313 O O . PHE A 1 176 ? 36.191 -1.336 -2.826 1.00 29.86 176 PHE A O 1
ATOM 1320 N N . ARG A 1 177 ? 37.779 -1.192 -4.409 1.00 32.22 177 ARG A N 1
ATOM 1321 C CA . ARG A 1 177 ? 38.947 -1.507 -3.578 1.00 32.22 177 ARG A CA 1
ATOM 1322 C C . ARG A 1 177 ? 40.109 -0.596 -3.968 1.00 32.22 177 ARG A C 1
ATOM 1324 O O . ARG A 1 177 ? 40.823 -0.907 -4.917 1.00 32.22 177 ARG A O 1
ATOM 1331 N N . ARG A 1 178 ? 40.306 0.439 -3.155 1.00 36.34 178 ARG A N 1
ATOM 1332 C CA . ARG A 1 178 ? 41.525 0.870 -2.441 1.00 36.34 178 ARG A CA 1
ATOM 1333 C C . ARG A 1 178 ? 41.554 2.382 -2.336 1.00 36.34 178 ARG A C 1
ATOM 1335 O O . ARG A 1 178 ? 41.380 3.037 -3.380 1.00 36.34 178 ARG A O 1
#

Secondary structure (DSSP, 8-state):
---------------GGGGGS-HHHHHHHHHHHHHHHHHHHHHHHHHHHHHHHTSB--TTSPBPEET---EE-TTSSEEPPS--EESS-TTPPPBBHHHHHHHHHHTT--HHHHHHHHHHHHHHHHH-HHHHHHHHHTTS-TTS----PPPPTT--S-GGGS----------------

Organism: NCBI:txid2849501

Solvent-accessible surface area (backbone atoms only — not comparable to full-atom values): 11116 Å² total; per-residue (Å²): 135,83,84,76,79,75,81,74,84,73,75,95,67,85,62,74,70,57,78,80,48,53,76,66,56,44,52,53,48,52,56,51,51,50,54,49,50,52,49,51,52,35,47,50,41,50,50,51,45,56,52,47,71,75,31,61,51,48,98,90,37,61,62,42,39,44,61,80,56,60,48,73,32,102,79,70,54,55,39,81,52,96,64,71,37,67,50,42,58,93,89,52,79,66,36,20,36,65,56,38,46,54,51,7,57,77,66,77,39,55,57,72,55,22,48,50,54,52,17,52,35,45,35,33,56,66,76,34,52,69,57,40,53,40,50,73,45,61,88,61,68,92,87,58,91,68,71,72,76,73,72,66,94,77,72,65,77,62,74,69,80,79,54,84,71,85,79,69,70,81,87,74,81,88,78,82,88,130

Foldseek 3Di:
DDDDDDPDPPPPPPCVCLVVDDPVVNVVVVVVVVLVVLQVLLVVLVVLLVLQLVFADDPVFDFDFPQPDFDQDPPRGGDRDPDGHHLEDPPQGTGGLVSLVVSCVVVVHDSNVSSNSSSVSSNCLGVVVVVSLCSNVVSDDPDDPPVPPDPDPPPDNRPVVVDPDPPPPPPPPVPDDD

Radius of gyration: 21.63 Å; Cα contacts (8 Å, |Δi|>4): 134; chains: 1; bounding box: 66×48×52 Å